Protein AF-A0A7J9W7M8-F1 (afdb_monomer)

Foldseek 3Di:
DAPDVVVLVPADQVRKDWDFDDFFLDATKTWIWHDDPSGTDTPDIDGDHDDFDDDPPTADWDWAAAEPPQKTWTGGDDDPDDRPLSNVQLVDDDDDDDPPDDDDQPDDCSVVLVCLRVVAPQWTFIGCVCCVVVSAPPADPRGFTKHWDWDQDPVGIHIDIDTDDPRSDDPPPPDPDDDDDDDDD

Structure (mmCIF, N/CA/C/O backbone):
data_AF-A0A7J9W7M8-F1
#
_entry.id   AF-A0A7J9W7M8-F1
#
loop_
_atom_site.group_PDB
_atom_site.id
_atom_site.type_symbol
_atom_site.label_atom_id
_atom_site.label_alt_id
_atom_site.label_comp_id
_atom_site.label_asym_id
_atom_site.label_entity_id
_atom_site.label_seq_id
_atom_site.pdbx_PDB_ins_code
_atom_site.Cartn_x
_atom_site.Cartn_y
_atom_site.Cartn_z
_atom_site.occupancy
_atom_site.B_iso_or_equiv
_atom_site.auth_seq_id
_atom_site.auth_comp_id
_atom_site.auth_asym_id
_atom_site.auth_atom_id
_atom_site.pdbx_PDB_model_num
ATOM 1 N N . MET A 1 1 ? -5.632 -8.844 6.313 1.00 52.69 1 MET A N 1
ATOM 2 C CA . MET A 1 1 ? -4.782 -8.324 7.403 1.00 52.69 1 MET A CA 1
ATOM 3 C C . MET A 1 1 ? -5.702 -7.983 8.564 1.00 52.69 1 MET A C 1
ATOM 5 O O . MET A 1 1 ? -6.611 -7.193 8.358 1.00 52.69 1 MET A O 1
ATOM 9 N N . SER A 1 2 ? -5.557 -8.641 9.717 1.00 57.72 2 SER A N 1
ATOM 10 C CA . SER A 1 2 ? -6.302 -8.278 10.933 1.00 57.72 2 SER A CA 1
ATOM 11 C C . SER A 1 2 ? -5.409 -7.377 11.783 1.00 57.72 2 SER A C 1
ATOM 13 O O . SER A 1 2 ? -4.230 -7.709 11.927 1.00 57.72 2 SER A O 1
ATOM 15 N N . PRO A 1 3 ? -5.916 -6.268 12.343 1.00 65.94 3 PRO A N 1
ATOM 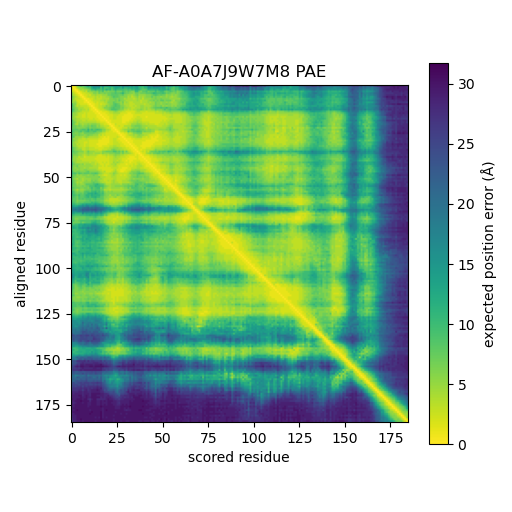16 C CA . PRO A 1 3 ? -5.170 -5.523 13.347 1.00 65.94 3 PRO A CA 1
ATOM 17 C C . PRO A 1 3 ? -4.884 -6.414 14.571 1.00 65.94 3 PRO A C 1
ATOM 19 O O . PRO A 1 3 ? -5.594 -7.407 14.782 1.00 65.94 3 PRO A O 1
ATOM 22 N N . PRO A 1 4 ? -3.856 -6.086 15.375 1.00 73.25 4 PRO A N 1
ATOM 23 C CA . PRO A 1 4 ? -3.569 -6.792 16.618 1.00 73.25 4 PRO A CA 1
ATOM 24 C C . PRO A 1 4 ? -4.827 -6.927 17.496 1.00 73.25 4 PRO A C 1
ATOM 26 O O . PRO A 1 4 ? -5.522 -5.926 17.688 1.00 73.25 4 PRO A O 1
ATOM 29 N N . PRO A 1 5 ? -5.114 -8.113 18.073 1.00 74.56 5 PRO A N 1
ATOM 30 C CA . PRO A 1 5 ? -6.320 -8.335 18.882 1.00 74.56 5 PRO A CA 1
ATOM 31 C C . PRO A 1 5 ? -6.479 -7.316 20.017 1.00 74.56 5 PRO A C 1
ATOM 33 O O . PRO A 1 5 ? -7.562 -6.775 20.217 1.00 74.56 5 PRO A O 1
ATOM 36 N N . ALA A 1 6 ? -5.359 -6.933 20.641 1.00 81.56 6 ALA A N 1
ATOM 37 C CA . ALA A 1 6 ? -5.309 -5.928 21.699 1.00 81.56 6 ALA A CA 1
ATOM 38 C C . ALA A 1 6 ? -5.944 -4.581 21.310 1.00 81.56 6 ALA A C 1
ATOM 40 O O . ALA A 1 6 ? -6.492 -3.901 22.170 1.00 81.56 6 ALA A O 1
ATOM 41 N N . TRP A 1 7 ? -5.898 -4.183 20.033 1.00 82.44 7 TRP A N 1
ATOM 42 C CA . TRP A 1 7 ? -6.524 -2.936 19.583 1.00 82.44 7 TRP A CA 1
ATOM 43 C C . TRP A 1 7 ? -8.047 -3.020 19.588 1.00 82.44 7 TRP A C 1
ATOM 45 O O . TRP A 1 7 ? -8.710 -2.021 19.838 1.00 82.44 7 TRP A O 1
ATOM 55 N N . THR A 1 8 ? -8.595 -4.205 19.319 1.00 81.50 8 THR A N 1
ATOM 56 C CA . THR A 1 8 ? -10.042 -4.439 19.384 1.00 81.50 8 THR A CA 1
ATOM 57 C C . THR A 1 8 ? -10.488 -4.600 20.836 1.00 81.50 8 THR A C 1
ATOM 59 O O . THR A 1 8 ? -11.515 -4.045 21.213 1.00 81.50 8 THR A O 1
ATOM 62 N N . ASP A 1 9 ? -9.693 -5.294 21.657 1.00 83.25 9 ASP A N 1
ATOM 63 C CA . ASP A 1 9 ? -10.014 -5.571 23.065 1.00 83.25 9 ASP A CA 1
ATOM 64 C C . ASP A 1 9 ? -9.944 -4.323 23.960 1.00 83.25 9 ASP A C 1
ATOM 66 O O . ASP A 1 9 ? -10.674 -4.221 24.943 1.00 83.25 9 ASP A O 1
ATOM 70 N N . GLN A 1 10 ? -9.068 -3.367 23.637 1.00 85.94 10 GLN A N 1
ATOM 71 C CA . GLN A 1 10 ? -8.899 -2.126 24.406 1.00 85.94 10 GLN A CA 1
ATOM 72 C C . GLN A 1 10 ? -9.802 -0.982 23.929 1.00 85.94 10 GLN A C 1
ATOM 74 O O . GLN A 1 10 ? -9.849 0.069 24.572 1.00 85.94 10 GLN A O 1
ATOM 79 N N . LEU A 1 11 ? -10.503 -1.147 22.804 1.00 87.38 11 LEU A N 1
ATOM 80 C CA . LEU A 1 11 ? -11.386 -0.112 22.288 1.00 87.38 11 LEU A CA 1
ATOM 81 C C . LEU A 1 11 ? -12.691 -0.109 23.089 1.00 87.38 11 LEU A C 1
ATOM 83 O O . LEU A 1 11 ? -13.460 -1.068 23.050 1.00 87.38 11 LEU A O 1
ATOM 87 N N . ALA A 1 12 ? -12.943 0.984 23.811 1.00 85.88 12 ALA A N 1
ATOM 88 C CA . ALA A 1 12 ? -14.209 1.187 24.505 1.00 85.88 12 ALA A CA 1
ATOM 89 C C . ALA A 1 12 ? -15.392 1.147 23.519 1.00 85.88 12 ALA A C 1
ATOM 91 O O . ALA A 1 12 ? -15.251 1.510 22.350 1.00 85.88 12 ALA A O 1
ATOM 92 N N . GLU A 1 13 ? -16.569 0.742 23.996 1.00 82.50 13 GLU A N 1
ATOM 93 C CA . GLU A 1 13 ? -17.793 0.758 23.190 1.00 82.50 13 GLU A CA 1
ATOM 94 C C . GLU A 1 13 ? -18.092 2.188 22.700 1.00 82.50 13 GLU A C 1
ATOM 96 O O . GLU A 1 13 ? -18.008 3.145 23.470 1.00 82.50 13 GLU A O 1
ATOM 101 N N . GLY A 1 14 ? -18.380 2.345 21.404 1.00 83.50 14 GLY A N 1
ATOM 102 C CA . GLY A 1 14 ? -18.511 3.660 20.756 1.00 83.50 14 GLY A CA 1
ATOM 103 C C . GLY A 1 14 ? -17.187 4.413 20.537 1.00 83.50 14 GLY A C 1
ATOM 104 O O . GLY A 1 14 ? -17.194 5.539 20.040 1.00 83.50 14 GLY A O 1
ATOM 105 N N . GLY A 1 15 ? -16.048 3.815 20.894 1.00 88.69 15 GLY A N 1
ATOM 106 C CA . GLY A 1 15 ? -14.721 4.360 20.641 1.00 88.69 15 GLY A CA 1
ATOM 107 C C . GLY A 1 15 ? -14.323 4.285 19.165 1.00 88.69 15 GLY A C 1
ATOM 108 O O . GLY A 1 15 ? -14.758 3.407 18.418 1.00 88.69 15 GLY A O 1
ATOM 109 N N . ARG A 1 16 ? -13.436 5.197 18.755 1.00 92.25 16 ARG A N 1
ATOM 110 C CA . ARG A 1 16 ? -12.851 5.235 17.411 1.00 92.25 16 ARG A CA 1
ATOM 111 C C . ARG A 1 16 ? -11.342 5.030 17.479 1.00 92.25 16 ARG A C 1
ATOM 113 O O . ARG A 1 16 ? -10.645 5.762 18.179 1.00 92.25 16 ARG A O 1
ATOM 120 N N . LEU A 1 17 ? -10.839 4.073 16.706 1.00 92.06 17 LEU A N 1
ATOM 121 C CA . LEU A 1 17 ? -9.413 3.801 16.545 1.00 92.06 17 LEU A CA 1
ATOM 122 C C . LEU A 1 17 ? -8.925 4.414 15.230 1.00 92.06 17 LEU A C 1
ATOM 124 O O . LEU A 1 17 ? -9.410 4.042 14.167 1.00 92.06 17 LEU A O 1
ATOM 128 N N . VAL A 1 18 ? -7.956 5.328 15.282 1.00 92.31 18 VAL A N 1
ATOM 129 C CA . VAL A 1 18 ? -7.335 5.905 14.079 1.00 92.31 18 VAL A CA 1
ATOM 130 C C . VAL A 1 18 ? -5.880 5.473 14.024 1.00 92.31 18 VAL A C 1
ATOM 132 O O . VAL A 1 18 ? -5.098 5.827 14.903 1.00 92.31 18 VAL A O 1
ATOM 135 N N . VAL A 1 19 ? -5.521 4.699 13.002 1.00 89.69 19 VAL A N 1
ATOM 136 C CA . VAL A 1 19 ? -4.185 4.095 12.887 1.00 89.69 19 VAL A CA 1
ATOM 137 C C . VAL A 1 19 ? -3.618 4.239 11.476 1.00 89.69 19 VAL A C 1
ATOM 139 O O . VAL A 1 19 ? -4.375 4.147 10.507 1.00 89.69 19 VAL A O 1
ATOM 142 N N . PRO A 1 20 ? -2.299 4.456 11.329 1.00 88.00 20 PRO A N 1
ATOM 143 C CA . PRO A 1 20 ? -1.639 4.389 10.034 1.00 88.00 20 PRO A CA 1
ATOM 144 C C . PRO A 1 20 ? -1.492 2.923 9.606 1.00 88.00 20 PRO A C 1
ATOM 146 O O . PRO A 1 20 ? -0.785 2.145 10.247 1.00 88.00 20 PRO A O 1
ATOM 149 N N . LEU A 1 21 ? -2.152 2.542 8.514 1.00 85.94 21 LEU A N 1
ATOM 150 C CA . LEU A 1 21 ? -2.045 1.214 7.914 1.00 85.94 21 LEU A CA 1
ATOM 151 C C . LEU A 1 21 ? -1.302 1.283 6.582 1.00 85.94 21 LEU A C 1
ATOM 153 O O . LEU A 1 21 ? -1.667 2.060 5.700 1.00 85.94 21 LEU A O 1
ATOM 157 N N . HIS A 1 22 ? -0.289 0.432 6.432 1.00 81.56 22 HIS A N 1
ATOM 158 C CA . HIS A 1 22 ? 0.316 0.137 5.136 1.00 81.56 22 HIS A CA 1
ATOM 159 C C . HIS A 1 22 ? -0.546 -0.900 4.415 1.00 81.56 22 HIS A C 1
ATOM 161 O O . HIS A 1 22 ? -1.105 -1.796 5.048 1.00 81.56 22 HIS A O 1
ATOM 167 N N . MET A 1 23 ? -0.685 -0.751 3.099 1.00 80.88 23 MET A N 1
ATOM 168 C CA . MET A 1 23 ? -1.470 -1.666 2.274 1.00 80.88 23 MET A CA 1
ATOM 169 C C . MET A 1 23 ? -0.664 -2.031 1.035 1.00 80.88 23 MET A C 1
ATOM 171 O O . MET A 1 23 ? -0.534 -1.230 0.116 1.00 80.88 23 MET A O 1
ATOM 175 N N . ARG A 1 24 ? -0.136 -3.250 1.000 1.00 79.00 24 ARG A N 1
ATOM 176 C CA . ARG A 1 24 ? 0.592 -3.845 -0.130 1.00 79.00 24 ARG A CA 1
ATOM 177 C C . ARG A 1 24 ? 1.806 -3.037 -0.574 1.00 79.00 24 ARG A C 1
ATOM 179 O O . ARG A 1 24 ? 2.023 -2.840 -1.765 1.00 79.00 24 ARG A O 1
ATOM 186 N N . GLY A 1 25 ? 2.574 -2.554 0.401 1.00 77.31 25 GLY A N 1
ATOM 187 C CA . GLY A 1 25 ? 3.748 -1.697 0.195 1.00 77.31 25 GLY A CA 1
ATOM 188 C C . GLY A 1 25 ? 3.427 -0.252 -0.203 1.00 77.31 25 GLY A C 1
ATOM 189 O O . GLY A 1 25 ? 4.331 0.576 -0.263 1.00 77.31 25 GLY A O 1
ATOM 190 N N . LEU A 1 26 ? 2.155 0.087 -0.452 1.00 79.81 26 LEU A N 1
ATOM 191 C CA . LEU A 1 26 ? 1.748 1.467 -0.709 1.00 79.81 26 LEU A CA 1
ATOM 192 C C . LEU A 1 26 ? 1.989 2.342 0.523 1.00 79.81 26 LEU A C 1
ATOM 194 O O . LEU A 1 26 ? 1.958 1.870 1.664 1.00 79.81 26 LEU A O 1
ATOM 198 N N . MET A 1 27 ? 2.121 3.647 0.274 1.00 76.75 27 MET A N 1
ATOM 199 C CA . MET A 1 27 ? 2.176 4.662 1.323 1.00 76.75 27 MET A CA 1
ATOM 200 C C . MET A 1 27 ? 1.024 4.485 2.325 1.00 76.75 27 MET A C 1
ATOM 202 O O . MET A 1 27 ? -0.109 4.147 1.954 1.00 76.75 27 MET A O 1
ATOM 206 N N . ALA A 1 28 ? 1.346 4.695 3.604 1.00 82.88 28 ALA A N 1
ATOM 207 C CA . ALA A 1 28 ? 0.407 4.512 4.695 1.00 82.88 28 ALA A CA 1
ATOM 208 C C . ALA A 1 28 ? -0.855 5.366 4.515 1.00 82.88 28 ALA A C 1
ATOM 210 O O . ALA A 1 28 ? -0.845 6.461 3.947 1.00 82.88 28 ALA A O 1
ATOM 211 N N . ARG A 1 29 ? -1.967 4.847 5.028 1.00 87.19 29 ARG A N 1
ATOM 212 C CA . ARG A 1 29 ? -3.241 5.560 5.110 1.00 87.19 29 ARG A CA 1
ATOM 213 C C . ARG A 1 29 ? -3.691 5.591 6.557 1.00 87.19 29 ARG A C 1
ATOM 215 O O . ARG A 1 29 ? -3.644 4.567 7.237 1.00 87.19 29 ARG A O 1
ATOM 222 N N . SER A 1 30 ? -4.121 6.749 7.043 1.00 91.19 30 SER A N 1
ATOM 223 C CA . SER A 1 30 ? -4.774 6.844 8.341 1.00 91.19 30 SER A CA 1
ATOM 224 C C . SER A 1 30 ? -6.173 6.290 8.157 1.00 91.19 30 SER A C 1
ATOM 226 O O . SER A 1 30 ? -6.943 6.827 7.371 1.00 91.19 30 SER A O 1
ATOM 228 N N . VAL A 1 31 ? -6.491 5.190 8.832 1.00 91.56 31 VAL A N 1
ATOM 229 C CA . VAL A 1 31 ? -7.805 4.552 8.737 1.00 91.56 31 VAL A CA 1
ATOM 230 C C . VAL A 1 31 ? -8.517 4.710 10.067 1.00 91.56 31 VAL A C 1
ATOM 232 O O . VAL A 1 31 ? -7.965 4.369 11.114 1.00 91.56 31 VAL A O 1
ATOM 235 N N . ALA A 1 32 ? -9.737 5.239 10.014 1.00 94.19 32 ALA A N 1
ATOM 236 C CA . ALA A 1 32 ? -10.624 5.314 11.163 1.00 94.19 32 ALA A CA 1
ATOM 237 C C . ALA A 1 32 ? -11.474 4.043 11.235 1.00 94.19 32 ALA A C 1
ATOM 239 O O . ALA A 1 32 ? -12.221 3.746 10.300 1.00 94.19 32 ALA A O 1
ATOM 240 N N . PHE A 1 33 ? -11.372 3.323 12.346 1.00 92.50 33 PHE A N 1
ATOM 241 C CA . PHE A 1 33 ? -12.163 2.143 12.655 1.00 92.50 33 PHE A CA 1
ATOM 242 C C . PHE A 1 33 ? -13.110 2.398 13.820 1.00 92.50 33 PHE A C 1
ATOM 244 O O . PHE A 1 33 ? -12.744 3.038 14.807 1.00 92.50 33 PHE A O 1
ATOM 251 N N . GLU A 1 34 ? -14.299 1.823 13.715 1.00 92.69 34 GLU A N 1
ATOM 252 C CA . GLU A 1 34 ? -15.265 1.694 14.804 1.00 92.69 34 GLU A CA 1
ATOM 253 C C . GLU A 1 34 ? -15.563 0.214 15.031 1.00 92.69 34 GLU A C 1
ATOM 255 O O . GLU A 1 34 ? -15.459 -0.601 14.109 1.00 92.69 34 GLU A O 1
ATOM 260 N N . ARG A 1 35 ? -15.897 -0.143 16.271 1.00 89.12 35 ARG A N 1
ATOM 261 C CA . ARG A 1 35 ? -16.263 -1.512 16.630 1.00 89.12 35 ARG A CA 1
ATOM 262 C C . ARG A 1 35 ? -17.745 -1.735 16.357 1.00 89.12 35 ARG A C 1
ATOM 264 O O . ARG A 1 35 ? -18.582 -1.068 16.951 1.00 89.12 35 ARG A O 1
ATOM 271 N N . GLU A 1 36 ? -18.064 -2.717 15.523 1.00 87.94 36 GLU A N 1
ATOM 272 C CA . GLU A 1 36 ? -19.437 -3.158 15.261 1.00 87.94 36 GLU A CA 1
ATOM 273 C C . GLU A 1 36 ? -19.483 -4.680 15.260 1.00 87.94 36 GLU A C 1
ATOM 275 O O . GLU A 1 36 ? -18.643 -5.323 14.642 1.00 87.94 36 GLU A O 1
ATOM 280 N N . GLY A 1 37 ? -20.429 -5.289 15.981 1.00 82.94 37 GLY A N 1
ATOM 281 C CA . GLY A 1 37 ? -20.619 -6.746 15.949 1.00 82.94 37 GLY A CA 1
ATOM 282 C C . GLY A 1 37 ? -19.341 -7.564 16.204 1.00 82.94 37 GLY A C 1
ATOM 283 O O . GLY A 1 37 ? -19.134 -8.590 15.559 1.00 82.94 37 GLY A O 1
ATOM 284 N N . GLY A 1 38 ? -18.448 -7.087 17.081 1.00 81.25 38 GLY A N 1
ATOM 285 C CA . GLY A 1 38 ? -17.194 -7.770 17.424 1.00 81.25 38 GLY A CA 1
ATOM 286 C C . GLY A 1 38 ? -16.060 -7.650 16.398 1.00 81.25 38 GLY A C 1
ATOM 287 O O . GLY A 1 38 ? -15.037 -8.307 16.570 1.00 81.25 38 GLY A O 1
ATOM 288 N N . HIS A 1 39 ? -16.201 -6.820 15.364 1.00 85.00 39 HIS A N 1
ATOM 289 C CA . HIS A 1 39 ? -15.151 -6.549 14.381 1.00 85.00 39 HIS A CA 1
ATOM 290 C C . HIS A 1 39 ? -14.959 -5.042 14.171 1.00 85.00 39 HIS A C 1
ATOM 292 O O . HIS A 1 39 ? -15.773 -4.226 14.601 1.00 85.00 39 HIS A O 1
ATOM 298 N N . LEU A 1 40 ? -13.845 -4.668 13.540 1.00 88.69 40 LEU A N 1
ATOM 299 C CA . LEU A 1 40 ? -13.525 -3.279 13.224 1.00 88.69 40 LEU A CA 1
ATOM 300 C C . LEU A 1 40 ? -13.980 -2.946 11.803 1.00 88.69 40 LEU A C 1
ATOM 302 O O . LEU A 1 40 ? -13.550 -3.588 10.843 1.00 88.69 40 LEU A O 1
ATOM 306 N N . VAL A 1 41 ? -14.819 -1.921 11.669 1.00 90.06 41 VAL A N 1
ATOM 307 C CA . VAL A 1 41 ? -15.328 -1.440 10.382 1.00 90.06 41 VAL A CA 1
ATOM 308 C C . VAL A 1 41 ? -14.706 -0.087 10.068 1.00 90.06 41 VAL A C 1
ATOM 310 O O . VAL A 1 41 ? -14.701 0.818 10.902 1.00 90.06 41 VAL A O 1
ATOM 313 N N . SER A 1 42 ? -14.163 0.057 8.858 1.00 91.12 42 SER A N 1
ATOM 314 C CA . SER A 1 42 ? -13.614 1.334 8.406 1.00 91.12 42 SER A CA 1
ATOM 315 C C . SER A 1 42 ? -14.733 2.358 8.177 1.00 91.12 42 SER A C 1
ATOM 317 O O . SER A 1 42 ? -15.798 2.039 7.642 1.00 91.12 42 SER A O 1
ATOM 319 N N . ARG A 1 43 ? -14.487 3.602 8.588 1.00 93.56 43 ARG A N 1
ATOM 320 C CA . ARG A 1 43 ? -15.393 4.754 8.421 1.00 93.56 43 ARG A CA 1
ATOM 321 C C . ARG A 1 43 ? -14.808 5.863 7.557 1.00 93.56 43 ARG A C 1
ATOM 323 O O . ARG A 1 43 ? -15.489 6.836 7.260 1.00 93.56 43 ARG A O 1
ATOM 330 N N . GLY A 1 44 ? -13.548 5.724 7.172 1.00 89.94 44 GLY A N 1
ATOM 331 C CA . GLY A 1 44 ? -12.842 6.691 6.352 1.00 89.94 44 GLY A CA 1
ATOM 332 C C . GLY A 1 44 ? -11.347 6.429 6.365 1.00 89.94 44 GLY A C 1
ATOM 333 O O . GLY A 1 44 ? -10.823 5.764 7.269 1.00 89.94 44 GLY A O 1
ATOM 334 N N . TYR A 1 45 ? -10.674 6.967 5.356 1.00 90.00 45 TYR A N 1
ATOM 335 C CA . TYR A 1 45 ? -9.227 6.957 5.282 1.00 90.00 45 TYR A CA 1
ATOM 336 C C . TYR A 1 45 ? -8.687 8.219 4.615 1.00 90.00 45 TYR A C 1
ATOM 338 O O . TYR A 1 45 ? -9.374 8.847 3.814 1.00 90.00 45 TYR A O 1
ATOM 346 N N . HIS A 1 46 ? -7.438 8.555 4.925 1.00 87.38 46 HIS A N 1
ATOM 347 C CA . HIS A 1 46 ? -6.673 9.575 4.212 1.00 87.38 46 HIS A CA 1
ATOM 348 C C . HIS A 1 46 ? -5.243 9.090 3.988 1.00 87.38 46 HIS A C 1
ATOM 350 O O . HIS A 1 46 ? -4.682 8.399 4.839 1.00 87.38 46 HIS A O 1
ATOM 356 N N . LEU A 1 47 ? -4.634 9.463 2.863 1.00 84.88 47 LEU A N 1
ATOM 357 C CA . LEU A 1 47 ? -3.205 9.246 2.649 1.00 84.88 47 LE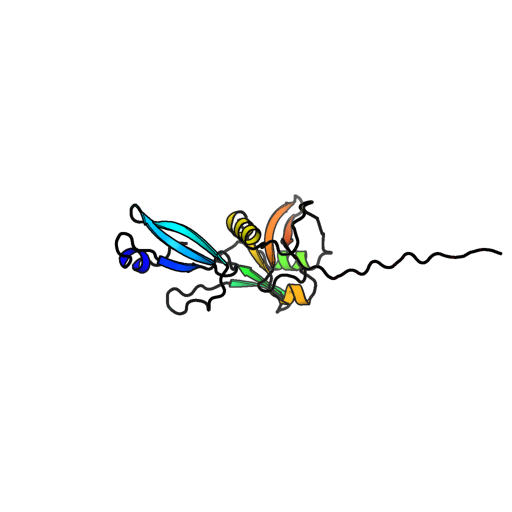U A CA 1
ATOM 358 C C . LEU A 1 47 ? -2.395 9.967 3.733 1.00 84.88 47 LEU A C 1
ATOM 360 O O . LEU A 1 47 ? -2.675 11.122 4.063 1.00 84.88 47 LEU A O 1
ATOM 364 N N . CYS A 1 48 ? -1.389 9.298 4.293 1.00 82.44 48 CYS A N 1
ATOM 365 C CA . CYS A 1 48 ? -0.560 9.886 5.334 1.00 82.44 48 CYS A CA 1
ATOM 366 C C . CYS A 1 48 ? 0.885 9.372 5.311 1.00 82.44 48 CYS A C 1
ATOM 368 O O . CYS A 1 48 ? 1.180 8.246 4.923 1.00 82.44 48 CYS A O 1
ATOM 370 N N . GLY A 1 49 ? 1.816 10.228 5.731 1.00 81.56 49 GLY A N 1
ATOM 371 C CA . GLY A 1 49 ? 3.214 9.857 5.925 1.00 81.56 49 GLY A CA 1
ATOM 372 C C . GLY A 1 49 ? 3.481 9.645 7.406 1.00 81.56 49 GLY A C 1
ATOM 373 O O . GLY A 1 49 ? 3.535 10.616 8.155 1.00 81.56 49 GLY A O 1
ATOM 374 N N . PHE A 1 50 ? 3.644 8.394 7.826 1.00 81.69 50 PHE A N 1
ATOM 375 C CA . PHE A 1 50 ? 4.044 8.045 9.188 1.00 81.69 50 PHE A CA 1
ATOM 376 C C . PHE A 1 50 ? 5.313 7.205 9.161 1.00 81.69 50 PHE A C 1
ATOM 378 O O . PHE A 1 50 ? 5.565 6.457 8.219 1.00 81.69 50 PHE A O 1
ATOM 385 N N . VAL A 1 51 ? 6.101 7.312 10.228 1.00 81.56 51 VAL A N 1
ATOM 386 C CA . VAL A 1 51 ? 7.225 6.403 10.453 1.00 81.56 51 VAL A CA 1
ATOM 387 C C . VAL A 1 51 ? 6.670 4.986 10.663 1.00 81.56 51 VAL A C 1
ATOM 389 O O . VAL A 1 51 ? 5.703 4.836 11.418 1.00 81.56 51 VAL A O 1
ATOM 392 N N . PRO A 1 52 ? 7.245 3.945 10.029 1.00 78.00 52 PRO A N 1
ATOM 393 C CA . PRO A 1 52 ? 6.795 2.571 10.219 1.00 78.00 52 PRO A CA 1
ATOM 394 C C . PRO A 1 52 ? 6.797 2.159 11.692 1.00 78.00 52 PRO A C 1
ATOM 396 O O . PRO A 1 52 ? 7.746 2.438 12.431 1.00 78.00 52 PRO A O 1
ATOM 399 N N . MET A 1 53 ? 5.738 1.463 12.108 1.00 80.00 53 MET A N 1
ATOM 400 C CA . MET A 1 53 ? 5.620 0.922 13.460 1.00 80.00 53 MET A CA 1
ATOM 401 C C . MET A 1 53 ? 6.768 -0.050 13.749 1.00 80.00 53 MET A C 1
ATOM 403 O O . MET A 1 53 ? 7.105 -0.887 12.915 1.00 80.00 53 MET A O 1
ATOM 407 N N . GLN A 1 54 ? 7.350 0.063 14.940 1.00 84.06 54 GLN A N 1
ATOM 408 C CA . GLN A 1 54 ? 8.458 -0.770 15.406 1.00 84.06 54 GLN A CA 1
ATOM 409 C C . GLN A 1 54 ? 7.967 -1.812 16.422 1.00 84.06 54 GLN A C 1
ATOM 411 O O . GLN A 1 54 ? 6.918 -1.645 17.044 1.00 84.06 54 GLN A O 1
ATOM 416 N N . GLY A 1 55 ? 8.748 -2.873 16.626 1.00 83.50 55 GLY A N 1
ATOM 417 C CA . GLY A 1 55 ? 8.459 -3.915 17.616 1.00 83.50 55 GLY A CA 1
ATOM 418 C C . GLY A 1 55 ? 7.678 -5.106 17.054 1.00 83.50 55 GLY A C 1
ATOM 419 O O . GLY A 1 55 ? 7.717 -5.381 15.861 1.00 83.50 55 GLY A O 1
ATOM 420 N N . ALA A 1 56 ? 6.982 -5.844 17.922 1.00 78.75 56 ALA A N 1
ATOM 421 C CA . ALA A 1 56 ? 6.401 -7.152 17.588 1.00 78.75 56 ALA A CA 1
ATOM 422 C C . ALA A 1 56 ? 5.331 -7.122 16.480 1.00 78.75 56 ALA A C 1
ATOM 424 O O . ALA A 1 56 ? 5.098 -8.132 15.826 1.00 78.75 56 ALA A O 1
ATOM 425 N N . ALA A 1 57 ? 4.688 -5.973 16.269 1.00 75.00 57 ALA A N 1
ATOM 426 C CA . ALA A 1 57 ? 3.706 -5.774 15.207 1.00 75.00 57 ALA A CA 1
ATOM 427 C C . ALA A 1 57 ? 4.287 -5.028 13.987 1.00 75.00 57 ALA A C 1
ATOM 429 O O . ALA A 1 57 ? 3.527 -4.616 13.111 1.00 75.00 57 ALA A O 1
ATOM 430 N N . ALA A 1 58 ? 5.609 -4.812 13.936 1.00 80.19 58 ALA A N 1
ATOM 431 C CA . ALA A 1 58 ? 6.259 -4.128 12.825 1.00 80.19 58 ALA A CA 1
ATOM 432 C C . ALA A 1 58 ? 5.958 -4.825 11.496 1.00 80.19 58 ALA A C 1
ATOM 434 O O . ALA A 1 58 ? 5.992 -6.051 11.384 1.00 80.19 58 ALA A O 1
ATOM 435 N N . HIS A 1 59 ? 5.674 -4.015 10.481 1.00 78.00 59 HIS A N 1
ATOM 436 C CA . HIS A 1 59 ? 5.442 -4.505 9.135 1.00 78.00 59 HIS A CA 1
ATOM 437 C C . HIS A 1 59 ? 6.775 -4.631 8.394 1.00 78.00 59 HIS A C 1
ATOM 439 O O . HIS A 1 59 ? 7.534 -3.664 8.336 1.00 78.00 59 HIS A O 1
ATOM 445 N N . GLN A 1 60 ? 7.056 -5.809 7.833 1.00 72.38 60 GLN A N 1
ATOM 446 C CA . GLN A 1 60 ? 8.218 -6.028 6.976 1.00 72.38 60 GLN A CA 1
ATOM 447 C C . GLN A 1 60 ? 7.779 -6.169 5.523 1.00 72.38 60 GLN A C 1
ATOM 449 O O . GLN A 1 60 ? 6.935 -7.002 5.192 1.00 72.38 60 GLN A O 1
ATOM 454 N N . GLU A 1 61 ? 8.397 -5.371 4.663 1.00 74.38 61 GLU A N 1
ATOM 455 C CA . GLU A 1 61 ? 8.307 -5.526 3.218 1.00 74.38 61 GLU A CA 1
ATOM 456 C C . GLU A 1 61 ? 9.491 -6.351 2.718 1.00 74.38 61 GLU A C 1
ATOM 458 O O . GLU A 1 61 ? 10.621 -6.175 3.181 1.00 74.38 61 GLU A O 1
ATOM 463 N N . ASN A 1 62 ? 9.240 -7.228 1.748 1.00 81.81 62 ASN A N 1
ATOM 464 C CA . ASN A 1 62 ? 10.284 -8.033 1.127 1.00 81.81 62 ASN A CA 1
ATOM 465 C C . ASN A 1 62 ? 10.703 -7.395 -0.193 1.00 81.81 62 ASN A C 1
ATOM 467 O O . ASN A 1 62 ? 9.851 -7.089 -1.027 1.00 81.81 62 ASN A O 1
ATOM 471 N N . VAL A 1 63 ? 12.007 -7.237 -0.411 1.00 84.50 63 VAL A N 1
ATOM 472 C CA . VAL A 1 63 ? 12.550 -6.799 -1.702 1.00 84.50 63 VAL A CA 1
ATOM 473 C C . VAL A 1 63 ? 13.070 -8.013 -2.453 1.00 84.50 63 VAL A C 1
ATOM 475 O O . VAL A 1 63 ? 13.935 -8.733 -1.960 1.00 84.50 63 VAL A O 1
ATOM 478 N N . ILE A 1 64 ? 12.546 -8.233 -3.652 1.00 84.50 64 ILE A N 1
ATOM 479 C CA . ILE A 1 64 ? 12.998 -9.282 -4.562 1.00 84.50 64 ILE A CA 1
ATOM 480 C C . ILE A 1 64 ? 13.932 -8.633 -5.589 1.00 84.50 64 ILE A C 1
ATOM 482 O O . ILE A 1 64 ? 13.453 -7.796 -6.354 1.00 84.50 64 ILE A O 1
ATOM 486 N N . PRO A 1 65 ? 15.231 -8.971 -5.629 1.00 85.19 65 PRO A N 1
ATOM 487 C CA . PRO A 1 65 ? 16.158 -8.410 -6.610 1.00 85.19 65 PRO A CA 1
ATOM 488 C C . PRO A 1 65 ? 15.801 -8.895 -8.019 1.00 85.19 65 PRO A C 1
ATOM 490 O O . PRO A 1 65 ? 15.472 -10.067 -8.203 1.00 85.19 65 PRO A O 1
ATOM 493 N N . LEU A 1 66 ? 15.836 -7.993 -9.003 1.00 81.44 66 LEU A N 1
ATOM 494 C CA . LEU A 1 66 ? 15.391 -8.257 -10.376 1.00 81.44 66 LEU A CA 1
ATOM 495 C C . LEU A 1 66 ? 16.453 -7.978 -11.438 1.00 81.44 66 LEU A C 1
ATOM 497 O O . LEU A 1 66 ? 16.543 -8.732 -12.402 1.00 81.44 66 LEU A O 1
ATOM 501 N N . TYR A 1 67 ? 17.198 -6.873 -11.327 1.00 72.31 67 TYR A N 1
ATOM 502 C CA . TYR A 1 67 ? 18.139 -6.466 -12.374 1.00 72.31 67 TYR A CA 1
ATOM 503 C C . TYR A 1 67 ? 19.301 -5.632 -11.826 1.00 72.31 67 TYR A C 1
ATOM 505 O O . TYR A 1 67 ? 19.144 -4.469 -11.449 1.00 72.31 67 TYR A O 1
ATOM 513 N N . GLY A 1 68 ? 20.497 -6.219 -11.802 1.00 69.81 68 GLY A N 1
ATOM 514 C CA . GLY A 1 68 ? 21.586 -5.680 -10.986 1.00 69.81 68 GLY A CA 1
ATOM 515 C C . GLY A 1 68 ? 21.220 -5.678 -9.495 1.00 69.81 68 GLY A C 1
ATOM 516 O O . GLY A 1 68 ? 20.089 -5.980 -9.114 1.00 69.81 68 GLY A O 1
ATOM 517 N N . ASP A 1 69 ? 22.173 -5.329 -8.639 1.00 66.81 69 ASP A N 1
ATOM 518 C CA . ASP A 1 69 ? 21.963 -5.391 -7.185 1.00 66.81 69 ASP A CA 1
ATOM 519 C C . ASP A 1 69 ? 21.006 -4.299 -6.659 1.00 66.81 69 ASP A C 1
ATOM 521 O O . ASP A 1 69 ? 20.556 -4.360 -5.516 1.00 66.81 69 ASP A O 1
ATOM 525 N N . ASP A 1 70 ? 20.635 -3.329 -7.504 1.00 74.31 70 ASP A N 1
ATOM 526 C CA . ASP A 1 70 ? 19.897 -2.132 -7.086 1.00 74.31 70 ASP A CA 1
ATOM 527 C C . ASP A 1 70 ? 18.403 -2.165 -7.480 1.00 74.31 70 ASP A C 1
ATOM 529 O O . ASP A 1 70 ? 17.556 -1.563 -6.807 1.00 74.31 70 ASP A O 1
ATOM 533 N N . VAL A 1 71 ? 18.045 -2.844 -8.583 1.00 81.31 71 VAL A N 1
ATOM 534 C CA . VAL A 1 71 ? 16.655 -2.896 -9.071 1.00 81.31 71 VAL A CA 1
ATOM 535 C C . VAL A 1 71 ? 15.940 -4.086 -8.455 1.00 81.31 71 VAL A C 1
ATOM 537 O O . VAL A 1 71 ? 16.281 -5.237 -8.722 1.00 81.31 71 VAL A O 1
ATOM 540 N N . GLY A 1 72 ? 14.896 -3.806 -7.680 1.00 84.06 72 GLY A N 1
ATOM 541 C CA . GLY A 1 72 ? 14.094 -4.817 -7.009 1.00 84.06 72 GLY A CA 1
ATOM 542 C C . GLY A 1 72 ? 12.596 -4.550 -7.095 1.00 84.06 72 GLY A C 1
ATOM 543 O O . GLY A 1 72 ? 12.150 -3.463 -7.468 1.00 84.06 72 GLY A O 1
ATOM 544 N N . LEU A 1 73 ? 11.814 -5.556 -6.716 1.00 84.75 73 LEU A N 1
ATOM 545 C CA . LEU A 1 73 ? 10.373 -5.478 -6.511 1.00 84.75 73 LEU A CA 1
ATOM 546 C C . LEU A 1 73 ? 10.069 -5.639 -5.025 1.00 84.75 73 LEU A C 1
ATOM 548 O O . LEU A 1 73 ? 10.295 -6.703 -4.450 1.00 84.75 73 LEU A O 1
ATOM 552 N N . ARG A 1 74 ? 9.537 -4.585 -4.415 1.00 84.38 74 ARG A N 1
ATOM 553 C CA . ARG A 1 74 ? 8.960 -4.601 -3.072 1.00 84.38 74 ARG A CA 1
ATOM 554 C C . ARG A 1 74 ? 7.612 -5.302 -3.133 1.00 84.38 74 ARG A C 1
ATOM 556 O O . ARG A 1 74 ? 6.735 -4.897 -3.895 1.00 84.38 74 ARG A O 1
ATOM 563 N N . VAL A 1 75 ? 7.446 -6.349 -2.342 1.00 84.62 75 VAL A N 1
ATOM 564 C CA . VAL A 1 75 ? 6.193 -7.094 -2.220 1.00 84.62 75 VAL A CA 1
ATOM 565 C C . VAL A 1 75 ? 5.815 -7.250 -0.756 1.00 84.62 75 VAL A C 1
ATOM 567 O O . VAL A 1 75 ? 6.670 -7.403 0.120 1.00 84.62 75 VAL A O 1
ATOM 570 N N . GLU A 1 76 ? 4.510 -7.252 -0.499 1.00 80.44 76 GLU A N 1
ATOM 571 C CA . GLU A 1 76 ? 3.969 -7.621 0.802 1.00 80.44 76 GLU A CA 1
ATOM 572 C C . GLU A 1 76 ? 3.567 -9.101 0.800 1.00 80.44 76 GLU A C 1
ATOM 574 O O . GLU A 1 76 ? 2.751 -9.543 -0.014 1.00 80.44 76 GLU A O 1
ATOM 579 N N . GLY A 1 77 ? 4.131 -9.863 1.739 1.00 74.62 77 GLY A N 1
ATOM 580 C CA . GLY A 1 77 ? 3.883 -11.297 1.877 1.00 74.62 77 GLY A CA 1
ATOM 581 C C . GLY A 1 77 ? 4.594 -12.156 0.826 1.00 74.62 77 GLY A C 1
ATOM 582 O O . GLY A 1 77 ? 5.518 -11.719 0.140 1.00 74.62 77 GLY A O 1
ATOM 583 N N . ALA A 1 78 ? 4.176 -13.420 0.733 1.00 68.56 78 ALA A N 1
ATOM 584 C CA . ALA A 1 78 ? 4.698 -14.368 -0.243 1.00 68.56 78 ALA A CA 1
ATOM 585 C C . ALA A 1 78 ? 3.875 -14.284 -1.535 1.00 68.56 78 ALA A C 1
ATOM 587 O O . ALA A 1 78 ? 2.775 -14.829 -1.621 1.00 68.56 78 ALA A O 1
ATOM 588 N N . ILE A 1 79 ? 4.413 -13.596 -2.541 1.00 72.06 79 ILE A N 1
ATOM 589 C CA . ILE A 1 79 ? 3.864 -13.593 -3.901 1.00 72.06 79 ILE A CA 1
ATOM 590 C C . ILE A 1 79 ? 4.713 -14.552 -4.745 1.00 72.06 79 ILE A C 1
ATOM 592 O O . ILE A 1 79 ? 5.941 -14.505 -4.644 1.00 72.06 79 ILE A O 1
ATOM 596 N N . PRO A 1 80 ? 4.112 -15.425 -5.578 1.00 71.50 80 PRO A N 1
ATOM 597 C CA . PRO A 1 80 ? 4.868 -16.266 -6.498 1.00 71.50 80 PRO A CA 1
ATOM 598 C C . PRO A 1 80 ? 5.520 -15.387 -7.574 1.00 71.50 80 PRO A C 1
ATOM 600 O O . PRO A 1 80 ? 4.911 -15.054 -8.594 1.00 71.50 80 PRO A O 1
ATOM 603 N N . VAL A 1 81 ? 6.766 -14.988 -7.321 1.00 73.31 81 VAL A N 1
ATOM 604 C CA . VAL A 1 81 ? 7.598 -14.216 -8.244 1.00 73.31 81 VAL A CA 1
ATOM 605 C C . VAL A 1 81 ? 8.723 -15.106 -8.765 1.00 73.31 81 VAL A C 1
ATOM 607 O O . VAL A 1 81 ? 9.314 -15.870 -8.008 1.00 73.31 81 VAL A O 1
ATOM 610 N N . HIS A 1 82 ? 9.014 -15.019 -10.064 1.00 79.25 82 HIS A N 1
ATOM 611 C CA . HIS A 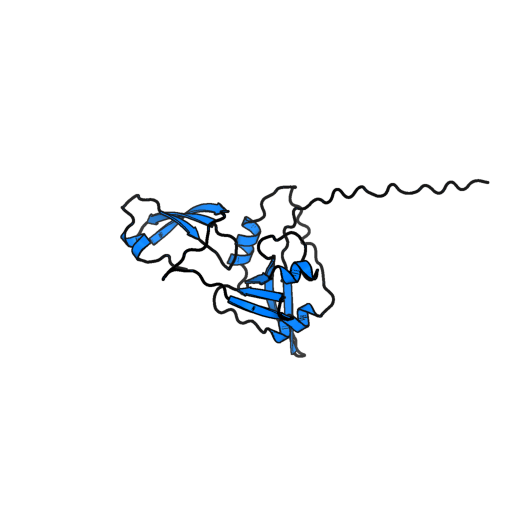1 82 ? 10.186 -15.636 -10.687 1.00 79.25 82 HIS A CA 1
ATOM 612 C C . HIS A 1 82 ? 11.204 -14.536 -11.026 1.00 79.25 82 HIS A C 1
ATOM 614 O O . HIS A 1 82 ? 11.039 -13.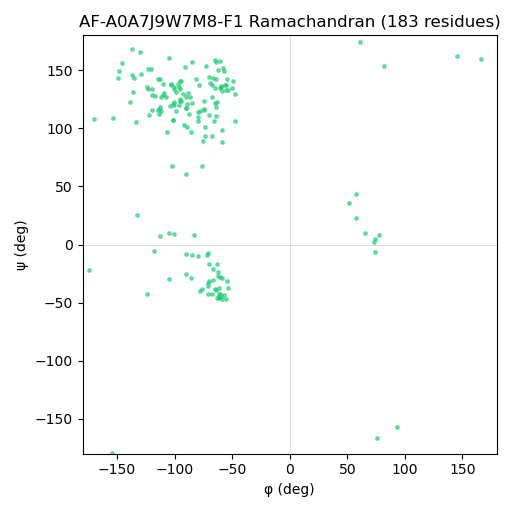903 -12.072 1.00 79.25 82 HIS A O 1
ATOM 620 N N . PRO A 1 83 ? 12.212 -14.288 -10.165 1.00 79.38 83 PRO A N 1
ATOM 621 C CA . PRO A 1 83 ? 13.153 -13.178 -10.323 1.00 79.38 83 PRO A CA 1
ATOM 622 C C . PRO A 1 83 ? 13.851 -13.186 -11.681 1.00 79.38 83 PRO A C 1
ATOM 624 O O . PRO A 1 83 ? 13.814 -12.178 -12.375 1.00 79.38 83 PRO A O 1
ATOM 627 N N . ASP A 1 84 ? 14.352 -14.345 -12.118 1.00 80.62 84 ASP A N 1
ATOM 628 C CA . ASP A 1 84 ? 15.076 -14.478 -13.391 1.00 80.62 84 ASP A CA 1
ATOM 629 C C . ASP A 1 84 ? 14.217 -14.056 -14.588 1.00 80.62 84 ASP A C 1
ATOM 631 O O . ASP A 1 84 ? 14.620 -13.239 -15.407 1.00 80.62 84 ASP A O 1
ATOM 635 N N . ARG A 1 85 ? 12.965 -14.530 -14.649 1.00 79.62 85 ARG A N 1
ATOM 636 C CA . ARG A 1 85 ? 12.041 -14.176 -15.742 1.00 79.62 85 ARG A CA 1
ATOM 637 C C . ARG A 1 85 ? 11.648 -12.707 -15.730 1.00 79.62 85 ARG A C 1
ATOM 639 O O . ARG A 1 85 ? 11.285 -12.151 -16.764 1.00 79.62 85 ARG A O 1
ATOM 646 N N . LEU A 1 86 ? 11.618 -12.117 -14.544 1.00 78.75 86 LEU A N 1
ATOM 647 C CA . LEU A 1 86 ? 11.290 -10.719 -14.363 1.00 78.75 86 LEU A CA 1
ATOM 648 C C . LEU A 1 86 ? 12.488 -9.839 -14.760 1.00 78.75 86 LEU A C 1
ATOM 650 O O . LEU A 1 86 ? 12.292 -8.845 -15.453 1.00 78.75 86 LEU A O 1
ATOM 654 N N . GLY A 1 87 ? 13.712 -10.264 -14.444 1.00 79.56 87 GLY A N 1
ATOM 655 C CA . GLY A 1 87 ? 14.953 -9.680 -14.959 1.00 79.56 87 GLY A CA 1
ATOM 656 C C . GLY A 1 87 ? 15.079 -9.779 -16.484 1.00 79.56 87 GLY A C 1
ATOM 657 O O . GLY A 1 87 ? 15.397 -8.785 -17.141 1.00 79.56 87 GLY A O 1
ATOM 658 N N . ASP A 1 88 ? 14.729 -10.927 -17.072 1.00 81.06 88 ASP A N 1
ATOM 659 C CA . ASP A 1 88 ? 14.672 -11.104 -18.531 1.00 81.06 88 ASP A CA 1
ATOM 660 C 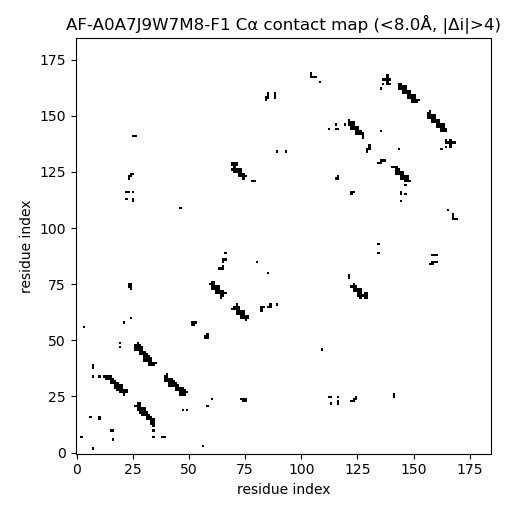C . ASP A 1 88 ? 13.678 -10.130 -19.175 1.00 81.06 88 ASP A C 1
ATOM 662 O O . ASP A 1 88 ? 13.988 -9.499 -20.186 1.00 81.06 88 ASP A O 1
ATOM 666 N N . ALA A 1 89 ? 12.489 -9.975 -18.580 1.00 80.75 89 ALA A N 1
ATOM 667 C CA . ALA A 1 89 ? 11.468 -9.049 -19.064 1.00 80.75 89 ALA A CA 1
ATOM 668 C C . ALA A 1 89 ? 11.929 -7.584 -18.988 1.00 80.75 89 ALA A C 1
ATOM 670 O O . ALA A 1 89 ? 11.670 -6.825 -19.919 1.00 80.75 89 ALA A O 1
ATOM 671 N N . LEU A 1 90 ? 12.650 -7.202 -17.926 1.00 78.38 90 LEU A N 1
ATOM 672 C CA . LEU A 1 90 ? 13.254 -5.869 -17.788 1.00 78.38 90 LEU A CA 1
ATOM 673 C C . LEU A 1 90 ? 14.379 -5.609 -18.803 1.00 78.38 90 LEU A C 1
ATOM 675 O O . LEU A 1 90 ? 14.691 -4.453 -19.077 1.00 78.38 90 LEU A O 1
ATOM 679 N N . SER A 1 91 ? 14.967 -6.664 -19.371 1.00 80.06 91 SER A N 1
ATOM 680 C CA . SER A 1 91 ? 16.018 -6.566 -20.393 1.00 80.06 91 SER A CA 1
ATOM 681 C C . SER A 1 91 ? 15.463 -6.413 -21.818 1.00 80.06 91 SER A C 1
ATOM 683 O O . SER A 1 91 ? 16.227 -6.178 -22.755 1.00 80.06 91 SER A O 1
ATOM 685 N N . GLN A 1 92 ? 14.148 -6.562 -22.013 1.00 79.62 92 GLN A N 1
ATOM 686 C CA . GLN A 1 92 ? 13.496 -6.381 -23.312 1.00 79.62 92 GLN A CA 1
ATOM 687 C C . GLN A 1 92 ? 13.158 -4.905 -23.577 1.00 79.62 92 GLN A C 1
ATOM 689 O O . GLN A 1 92 ? 12.984 -4.130 -22.635 1.00 79.62 92 GLN A O 1
ATOM 694 N N . PRO A 1 93 ? 12.996 -4.494 -24.851 1.00 77.75 93 PRO A N 1
ATOM 695 C CA . PRO A 1 93 ? 12.508 -3.157 -25.170 1.00 77.75 93 PRO A CA 1
ATOM 696 C C . PRO A 1 93 ? 11.153 -2.868 -24.494 1.00 77.75 93 PRO A C 1
ATOM 698 O O . PRO A 1 93 ? 10.239 -3.696 -24.591 1.00 77.75 93 PRO A O 1
ATOM 701 N N . PRO A 1 94 ? 10.983 -1.704 -23.840 1.00 77.31 94 PRO A N 1
ATOM 702 C CA . PRO A 1 94 ? 9.742 -1.369 -23.154 1.00 77.31 94 PRO A CA 1
ATOM 703 C C . PRO A 1 94 ? 8.589 -1.190 -24.148 1.00 77.31 94 PRO A C 1
ATOM 705 O O . PRO A 1 94 ? 8.753 -0.630 -25.234 1.00 77.31 94 PRO A O 1
ATOM 708 N N . VAL A 1 95 ? 7.395 -1.631 -23.749 1.00 78.75 95 VAL A N 1
ATOM 709 C CA . VAL A 1 95 ? 6.153 -1.412 -24.500 1.00 78.75 95 VAL A CA 1
ATOM 710 C C . VAL A 1 95 ? 5.248 -0.492 -23.696 1.00 78.75 95 VAL A C 1
ATOM 712 O O . VAL A 1 95 ? 4.773 -0.864 -22.627 1.00 78.75 95 VAL A O 1
ATOM 715 N N . GLU A 1 96 ? 4.963 0.687 -24.242 1.00 80.81 96 GLU A N 1
ATOM 716 C CA . GLU A 1 96 ? 4.038 1.644 -23.637 1.00 80.81 96 GLU A CA 1
ATOM 717 C C . GLU A 1 96 ? 2.636 1.538 -24.260 1.00 80.81 96 GLU A C 1
ATOM 719 O O . GLU A 1 96 ? 2.463 1.376 -25.481 1.00 80.81 96 GLU A O 1
ATOM 724 N N . ARG A 1 97 ? 1.614 1.614 -23.401 1.00 80.38 97 ARG A N 1
ATOM 725 C CA . ARG A 1 97 ? 0.199 1.658 -23.781 1.00 80.38 97 ARG A CA 1
ATOM 726 C C . ARG A 1 97 ? -0.535 2.673 -22.912 1.00 80.38 97 ARG A C 1
ATOM 728 O O . ARG A 1 97 ? -0.566 2.543 -21.695 1.00 80.38 97 ARG A O 1
ATOM 735 N N . TRP A 1 98 ? -1.154 3.650 -23.563 1.00 79.38 98 TRP A N 1
ATOM 736 C CA . TRP A 1 98 ? -1.995 4.647 -22.912 1.00 79.38 98 TRP A CA 1
ATOM 737 C C . TRP A 1 98 ? -3.371 4.058 -22.601 1.00 79.38 98 TRP A C 1
ATOM 739 O O . TRP A 1 98 ? -3.958 3.380 -23.443 1.00 79.38 98 TRP A O 1
ATOM 749 N N . SER A 1 99 ? -3.898 4.339 -21.408 1.00 80.75 99 SER A N 1
ATOM 750 C CA . SER A 1 99 ? -5.241 3.899 -20.998 1.00 80.75 99 SER A CA 1
ATOM 751 C C . SER A 1 99 ? -6.366 4.626 -21.743 1.00 80.75 99 SER A C 1
ATOM 753 O O . SER A 1 99 ? -7.504 4.167 -21.718 1.00 80.75 99 SER A O 1
ATOM 755 N N . GLY A 1 100 ? -6.066 5.766 -22.379 1.00 84.69 100 GLY A N 1
ATOM 756 C CA . GLY A 1 100 ? -7.062 6.664 -22.970 1.00 84.69 100 GLY A CA 1
ATOM 757 C C . GLY A 1 100 ? -7.853 7.478 -21.938 1.00 84.69 100 GLY A C 1
ATOM 758 O O . GLY A 1 100 ? -8.775 8.192 -22.316 1.00 84.69 100 GLY A O 1
ATOM 759 N N . VAL A 1 101 ? -7.507 7.374 -20.650 1.00 83.44 101 VAL A N 1
ATOM 760 C CA . VAL A 1 101 ? -8.126 8.141 -19.563 1.00 83.44 101 VAL A CA 1
ATOM 761 C C . VAL A 1 101 ? -7.280 9.375 -19.278 1.00 83.44 101 VAL A C 1
ATOM 763 O O . VAL A 1 101 ? -6.093 9.260 -18.976 1.00 83.44 101 VAL A O 1
ATOM 766 N N . GLU A 1 102 ? -7.904 10.546 -19.332 1.00 80.75 102 GLU A N 1
ATOM 767 C CA . GLU A 1 102 ? -7.289 11.811 -18.939 1.00 80.75 102 GLU A CA 1
ATOM 768 C C . GLU A 1 102 ? -7.749 12.200 -17.531 1.00 80.75 102 GLU A C 1
ATOM 770 O O . GLU A 1 102 ? -8.936 12.143 -17.210 1.00 80.75 102 GLU A O 1
ATOM 775 N N . ILE A 1 103 ? -6.802 12.608 -16.689 1.00 77.12 103 ILE A N 1
ATOM 776 C CA . ILE A 1 103 ? -7.064 13.154 -15.355 1.00 77.12 103 ILE A CA 1
ATOM 777 C C . ILE A 1 103 ? -6.639 14.617 -15.326 1.00 77.12 103 ILE A C 1
ATOM 779 O O . ILE A 1 103 ? -5.630 14.996 -15.925 1.00 77.12 103 ILE A O 1
ATOM 783 N N . ALA A 1 104 ? -7.403 15.454 -14.625 1.00 78.56 104 ALA A N 1
ATOM 784 C CA . ALA A 1 104 ? -7.030 16.850 -14.458 1.00 78.56 104 ALA A CA 1
ATOM 785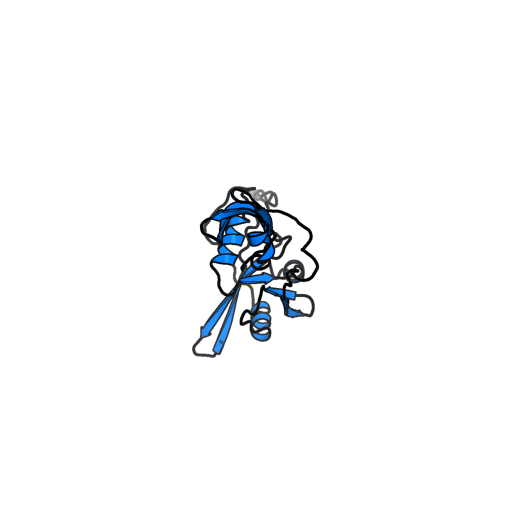 C C . ALA A 1 104 ? -5.701 16.961 -13.693 1.00 78.56 104 ALA A C 1
ATOM 787 O O . ALA A 1 104 ? -5.384 16.131 -12.834 1.00 78.56 104 ALA A O 1
ATOM 788 N N . GLY A 1 105 ? -4.929 18.013 -13.973 1.00 75.56 105 GLY A N 1
ATOM 789 C CA . GLY A 1 105 ? -3.722 18.311 -13.204 1.00 75.56 105 GLY A CA 1
ATOM 790 C C . GLY A 1 105 ? -4.033 18.403 -11.707 1.00 75.56 105 GLY A C 1
ATOM 791 O O . GLY A 1 105 ? -5.086 18.908 -11.327 1.00 75.56 105 GLY A O 1
ATOM 792 N N . MET A 1 106 ? -3.118 17.911 -10.866 1.00 71.06 106 MET A N 1
ATOM 793 C CA . MET A 1 106 ? -3.268 17.848 -9.402 1.00 71.06 106 MET A CA 1
ATOM 794 C C . MET A 1 106 ? -4.375 16.914 -8.885 1.00 71.06 106 MET A C 1
ATOM 796 O O . MET A 1 106 ? -4.646 16.927 -7.686 1.00 71.06 106 MET A O 1
ATOM 800 N N . THR A 1 107 ? -4.982 16.082 -9.739 1.00 75.12 107 THR A N 1
ATOM 801 C CA . THR A 1 107 ? -5.872 15.008 -9.272 1.00 75.12 107 T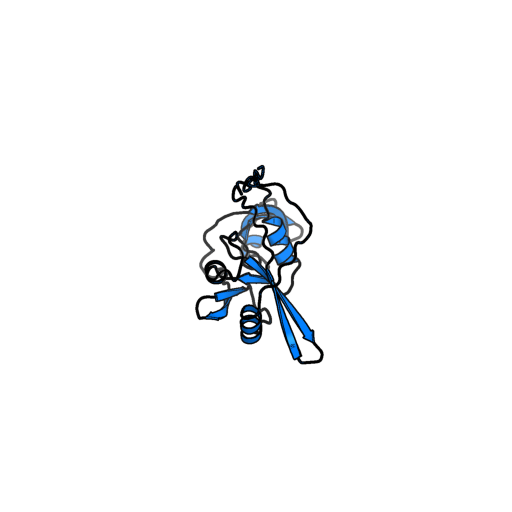HR A CA 1
ATOM 802 C C . THR A 1 107 ? -5.048 13.998 -8.468 1.00 75.12 107 THR A C 1
ATOM 804 O O . THR A 1 107 ? -4.085 13.453 -9.020 1.00 75.12 107 THR A O 1
ATOM 807 N N . PRO A 1 108 ? -5.382 13.744 -7.190 1.00 70.69 108 PRO A N 1
ATOM 808 C CA . PRO A 1 108 ? -4.734 12.695 -6.416 1.00 70.69 108 PRO A CA 1
ATOM 809 C C . PRO A 1 108 ? -4.954 11.340 -7.088 1.00 70.69 108 PRO A C 1
ATOM 811 O O . PRO A 1 108 ? -6.051 11.031 -7.546 1.00 70.69 108 PRO A O 1
ATOM 814 N N . ALA A 1 109 ? -3.896 10.545 -7.184 1.00 73.75 109 ALA A N 1
ATOM 815 C CA . ALA A 1 109 ? -3.944 9.227 -7.809 1.00 73.75 109 ALA A CA 1
ATOM 816 C C . ALA A 1 109 ? -3.735 8.079 -6.812 1.00 73.75 109 ALA A C 1
ATOM 818 O O . ALA A 1 109 ? -3.666 6.912 -7.190 1.00 73.75 109 ALA A O 1
ATOM 819 N N . ASP A 1 110 ? -3.686 8.407 -5.526 1.00 75.62 110 ASP A N 1
ATOM 820 C CA . ASP A 1 110 ? -3.553 7.468 -4.420 1.00 75.62 110 ASP A CA 1
ATOM 821 C C . ASP A 1 110 ? -4.730 6.488 -4.322 1.00 75.62 110 ASP A C 1
ATOM 823 O O . ASP A 1 110 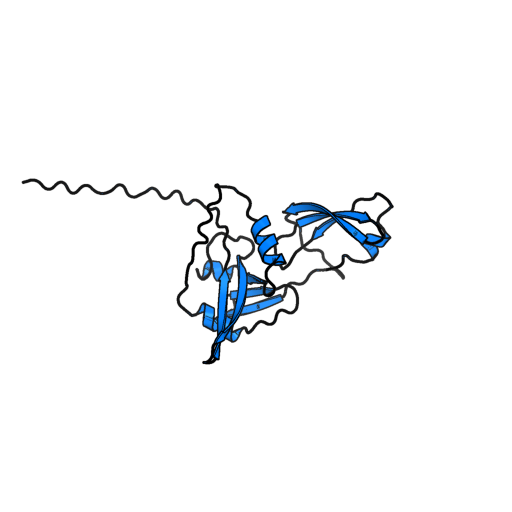? -4.543 5.359 -3.859 1.00 75.62 110 ASP A O 1
ATOM 827 N N . ASP A 1 111 ? -5.916 6.874 -4.798 1.00 79.50 111 ASP A N 1
ATOM 828 C CA . ASP A 1 111 ? -7.062 5.968 -4.928 1.00 79.50 111 ASP A CA 1
ATOM 829 C C . ASP A 1 111 ? -6.872 4.940 -6.054 1.00 79.50 111 ASP A C 1
ATOM 831 O O . ASP A 1 111 ? -7.260 3.781 -5.898 1.00 79.50 111 ASP A O 1
ATOM 835 N N . LEU A 1 112 ? -6.226 5.313 -7.167 1.00 81.81 112 LEU A N 1
ATOM 836 C CA . LEU A 1 112 ? -5.888 4.365 -8.234 1.00 81.81 112 LEU A CA 1
ATOM 837 C C . LEU A 1 112 ? -4.835 3.365 -7.754 1.00 81.81 112 LEU A C 1
ATOM 839 O O . LEU A 1 112 ? -4.974 2.169 -8.001 1.00 81.81 112 LEU A O 1
ATOM 843 N N . ASP A 1 113 ? -3.815 3.836 -7.038 1.00 79.38 113 ASP A N 1
ATOM 844 C CA . ASP A 1 113 ? -2.815 2.959 -6.427 1.00 79.38 113 ASP A CA 1
ATOM 845 C C . ASP A 1 113 ? -3.460 1.991 -5.428 1.00 79.38 113 ASP A C 1
ATOM 847 O O . ASP A 1 113 ? -3.169 0.794 -5.446 1.00 79.38 113 ASP A O 1
ATOM 851 N N . LEU A 1 114 ? -4.391 2.477 -4.596 1.00 82.31 114 LEU A N 1
ATOM 852 C CA . LEU A 1 114 ? -5.157 1.628 -3.680 1.00 82.31 114 LEU A CA 1
ATOM 853 C C . LEU A 1 114 ? -5.987 0.585 -4.436 1.00 82.31 114 LEU A C 1
ATOM 855 O O . LEU A 1 114 ? -6.002 -0.594 -4.062 1.00 82.31 114 LEU A O 1
ATOM 859 N N . TRP A 1 115 ? -6.668 1.006 -5.502 1.00 84.94 115 TRP A N 1
ATOM 860 C CA . TRP A 1 115 ? -7.448 0.108 -6.343 1.00 84.94 115 TRP A CA 1
ATOM 861 C C . TRP A 1 115 ? -6.557 -0.961 -6.981 1.00 84.94 115 TRP A C 1
ATOM 863 O O . TRP A 1 115 ? -6.879 -2.139 -6.889 1.00 84.94 115 TRP A O 1
ATOM 873 N N . LEU A 1 116 ? -5.401 -0.595 -7.540 1.00 83.25 116 LEU A N 1
ATOM 874 C CA . LEU A 1 116 ? -4.444 -1.551 -8.107 1.00 83.25 116 LEU A CA 1
ATOM 875 C C . LEU A 1 116 ? -3.923 -2.527 -7.050 1.00 83.25 116 LEU A C 1
ATOM 877 O O . LEU A 1 116 ? -3.903 -3.734 -7.293 1.00 83.25 116 LEU A O 1
ATOM 881 N N . GLY A 1 117 ? -3.559 -2.027 -5.869 1.00 82.19 117 GLY A N 1
ATOM 882 C CA . GLY A 1 117 ? -3.127 -2.865 -4.757 1.00 82.19 117 GLY A CA 1
ATOM 883 C C . GLY A 1 117 ? -4.192 -3.891 -4.372 1.00 82.19 117 GLY A C 1
ATOM 884 O O . GLY A 1 117 ? -3.879 -5.059 -4.166 1.00 82.19 117 GLY A O 1
ATOM 885 N N . THR A 1 118 ? -5.460 -3.494 -4.310 1.00 84.81 118 THR A N 1
ATOM 886 C CA . THR A 1 118 ? -6.550 -4.375 -3.855 1.00 84.81 118 THR A CA 1
ATOM 887 C C . THR A 1 118 ? -7.146 -5.260 -4.952 1.00 84.81 118 THR A C 1
ATOM 889 O O . THR A 1 118 ? -7.599 -6.364 -4.652 1.00 84.81 118 THR A O 1
ATOM 892 N N . ALA A 1 119 ? -7.121 -4.823 -6.212 1.00 86.00 119 ALA A N 1
ATOM 893 C CA . ALA A 1 119 ? -7.693 -5.546 -7.347 1.00 86.00 119 ALA A CA 1
ATOM 894 C C . ALA A 1 119 ? -6.700 -6.504 -8.027 1.00 86.00 119 ALA A C 1
ATOM 896 O O . ALA A 1 119 ? -7.123 -7.479 -8.651 1.00 86.00 119 ALA A O 1
ATOM 897 N N . VAL A 1 120 ? -5.388 -6.259 -7.925 1.00 82.75 120 VAL A N 1
ATOM 898 C CA . VAL A 1 120 ? -4.357 -7.072 -8.589 1.00 82.75 120 VAL A CA 1
ATOM 899 C C . VAL A 1 120 ? -3.710 -8.048 -7.605 1.00 82.75 120 VAL A C 1
ATOM 901 O O . VAL A 1 120 ? -3.073 -7.660 -6.629 1.00 82.75 120 VAL A O 1
ATOM 904 N N . THR A 1 121 ? -3.801 -9.347 -7.902 1.00 78.81 121 THR A N 1
ATOM 905 C CA . THR A 1 121 ? -3.270 -10.416 -7.036 1.00 78.81 121 THR A CA 1
ATOM 906 C C . THR A 1 121 ? -1.744 -10.351 -6.878 1.00 78.81 121 THR A C 1
ATOM 908 O O . THR A 1 121 ? -1.222 -10.424 -5.764 1.00 78.81 121 THR A O 1
ATOM 911 N N . ASN A 1 122 ? -1.023 -10.162 -7.987 1.00 81.31 122 ASN A N 1
ATOM 912 C CA . ASN A 1 122 ? 0.441 -10.105 -8.036 1.00 81.31 122 ASN A CA 1
ATOM 913 C C . ASN A 1 122 ? 0.910 -8.653 -8.156 1.00 81.31 122 ASN A C 1
ATOM 915 O O . ASN A 1 122 ? 1.396 -8.218 -9.200 1.00 81.31 122 ASN A O 1
ATOM 919 N N . PHE A 1 123 ? 0.689 -7.897 -7.091 1.00 82.12 123 PHE A N 1
ATOM 920 C CA . PHE A 1 123 ? 1.047 -6.486 -7.008 1.00 82.12 123 PHE A CA 1
ATOM 921 C C . PHE A 1 123 ? 2.314 -6.285 -6.174 1.00 82.12 123 PHE A C 1
ATOM 923 O O . PHE A 1 123 ? 2.447 -6.896 -5.113 1.00 82.12 123 PHE A O 1
ATOM 930 N N . GLY A 1 124 ? 3.194 -5.401 -6.633 1.00 83.94 124 GLY A N 1
ATOM 931 C CA . GLY A 1 124 ? 4.346 -4.908 -5.887 1.00 83.94 124 GLY A CA 1
ATOM 932 C C . GLY A 1 124 ? 4.773 -3.525 -6.374 1.00 83.94 124 GLY A C 1
ATOM 933 O O . GLY A 1 124 ? 4.172 -2.966 -7.291 1.00 83.94 124 GLY A O 1
ATOM 934 N N . LEU A 1 125 ? 5.825 -2.981 -5.772 1.00 82.81 125 LEU A N 1
ATOM 935 C CA . LEU A 1 125 ? 6.386 -1.678 -6.121 1.00 82.81 125 LEU A CA 1
ATOM 936 C C . LEU A 1 125 ? 7.837 -1.828 -6.559 1.00 82.81 125 LEU A C 1
ATOM 938 O O . LEU A 1 125 ? 8.638 -2.435 -5.853 1.00 82.81 125 LEU A O 1
ATOM 942 N N . THR A 1 126 ? 8.206 -1.285 -7.715 1.00 79.88 126 THR A N 1
ATOM 943 C CA . THR A 1 126 ? 9.617 -1.273 -8.134 1.00 79.88 126 THR A CA 1
ATOM 944 C C . THR A 1 126 ? 10.432 -0.319 -7.266 1.00 79.88 126 THR A C 1
ATOM 946 O O . THR A 1 126 ? 9.938 0.750 -6.905 1.00 79.88 126 THR A O 1
ATOM 949 N N . THR A 1 127 ? 11.684 -0.672 -6.967 1.00 78.38 127 THR A N 1
ATOM 950 C CA . THR A 1 127 ? 12.614 0.211 -6.247 1.00 78.38 127 THR A CA 1
ATOM 951 C C . THR A 1 127 ? 12.949 1.465 -7.055 1.00 78.38 127 THR A C 1
ATOM 953 O O . THR A 1 127 ? 12.852 1.487 -8.285 1.00 78.38 127 THR A O 1
ATOM 956 N N . ASP A 1 128 ? 13.404 2.507 -6.359 1.00 68.56 128 ASP A N 1
ATOM 957 C CA . ASP A 1 128 ? 13.768 3.790 -6.970 1.00 68.56 128 ASP A CA 1
ATOM 958 C C . ASP A 1 128 ? 14.901 3.650 -8.003 1.00 68.56 128 ASP A C 1
ATOM 960 O O . ASP A 1 128 ? 14.919 4.362 -9.006 1.00 68.56 128 ASP A O 1
ATOM 964 N N . ALA A 1 129 ? 15.782 2.656 -7.850 1.00 71.12 129 ALA A N 1
ATOM 965 C CA . ALA A 1 129 ? 16.827 2.350 -8.827 1.00 71.12 129 ALA A CA 1
ATOM 966 C C . ALA A 1 129 ? 16.274 2.009 -10.227 1.00 71.12 129 ALA A C 1
ATOM 968 O O . ALA A 1 129 ? 16.935 2.267 -11.236 1.00 71.12 129 ALA A O 1
ATOM 969 N N . ALA A 1 130 ? 15.051 1.463 -10.320 1.00 65.94 130 ALA A N 1
ATOM 970 C CA . ALA A 1 130 ? 14.376 1.250 -11.603 1.00 65.94 130 ALA A CA 1
ATOM 971 C C . ALA A 1 130 ? 14.060 2.587 -12.297 1.00 65.94 130 ALA A C 1
ATOM 973 O O . ALA A 1 130 ? 14.199 2.717 -13.515 1.00 65.94 130 ALA A O 1
ATOM 974 N N . ILE A 1 131 ? 13.669 3.595 -11.514 1.00 61.16 131 ILE A N 1
ATOM 975 C CA . ILE A 1 131 ? 13.353 4.948 -11.986 1.00 61.16 131 ILE A CA 1
ATOM 976 C C . ILE A 1 131 ? 14.636 5.667 -12.421 1.00 61.16 131 ILE A C 1
ATOM 978 O O . ILE A 1 131 ? 14.670 6.314 -13.472 1.00 61.16 131 ILE A O 1
ATOM 982 N N . GLU A 1 132 ? 15.710 5.535 -11.641 1.00 62.50 132 GLU A N 1
ATOM 983 C CA . GLU A 1 132 ? 17.015 6.132 -11.951 1.00 62.50 132 GLU A CA 1
ATOM 984 C C . GLU A 1 132 ? 17.598 5.601 -13.263 1.00 62.50 132 GLU A C 1
ATOM 986 O O . GLU A 1 132 ? 18.140 6.375 -14.055 1.00 62.50 132 GLU A O 1
ATOM 991 N N . ARG A 1 133 ? 17.404 4.305 -13.535 1.00 65.44 133 ARG A N 1
ATOM 992 C CA . ARG A 1 133 ? 17.818 3.646 -14.782 1.00 65.44 133 ARG A CA 1
ATOM 993 C C . ARG A 1 133 ? 16.835 3.813 -15.945 1.00 65.44 133 ARG A C 1
ATOM 995 O O . ARG A 1 133 ? 17.026 3.188 -16.984 1.00 65.44 133 ARG A O 1
ATOM 1002 N N . CYS A 1 134 ? 15.806 4.652 -15.799 1.00 59.31 134 CYS A N 1
ATOM 1003 C CA . CYS A 1 134 ? 14.761 4.874 -16.808 1.00 59.31 134 CYS A CA 1
ATOM 1004 C C . CYS A 1 134 ? 14.011 3.593 -17.226 1.00 59.31 134 CYS A C 1
ATOM 1006 O O . CYS A 1 134 ? 13.414 3.552 -18.300 1.00 59.31 134 CYS A O 1
ATOM 1008 N N . LEU A 1 135 ? 14.009 2.564 -16.373 1.00 54.88 135 LEU A N 1
ATOM 1009 C CA . LEU A 1 135 ? 13.193 1.357 -16.540 1.00 54.88 135 LEU A CA 1
ATOM 1010 C C . LEU A 1 135 ? 11.740 1.601 -16.098 1.00 54.88 135 LEU A C 1
ATOM 1012 O O . LEU A 1 135 ? 10.869 0.767 -16.332 1.00 54.88 135 LEU A O 1
ATOM 1016 N N . ALA A 1 136 ? 11.482 2.743 -15.452 1.00 55.44 136 ALA A N 1
ATOM 1017 C CA . ALA A 1 136 ? 10.193 3.130 -14.902 1.00 55.44 136 ALA A CA 1
ATOM 1018 C C . ALA A 1 136 ? 10.037 4.677 -14.939 1.00 55.44 136 ALA A C 1
ATOM 1020 O O . ALA A 1 136 ? 11.031 5.389 -14.753 1.00 55.44 136 ALA A O 1
ATOM 1021 N N . PRO A 1 137 ? 8.840 5.241 -15.207 1.00 52.16 137 PRO A N 1
ATOM 1022 C CA . PRO A 1 137 ? 8.655 6.691 -15.336 1.00 52.16 137 PRO A CA 1
ATOM 1023 C C . PRO A 1 137 ? 8.928 7.476 -14.039 1.00 52.16 137 PRO A C 1
ATOM 1025 O O . PRO A 1 137 ? 8.567 7.069 -12.935 1.00 52.16 137 PRO A O 1
ATOM 1028 N N . ARG A 1 138 ? 9.534 8.664 -14.180 1.00 41.03 138 ARG A N 1
ATOM 1029 C CA . ARG A 1 138 ? 9.824 9.594 -13.073 1.00 41.03 138 ARG A CA 1
ATOM 1030 C C . ARG A 1 138 ? 8.531 10.268 -12.602 1.00 41.03 138 ARG A C 1
ATOM 1032 O O . ARG A 1 138 ? 8.042 11.198 -13.235 1.00 41.03 138 ARG A O 1
ATOM 1039 N N . GLY A 1 139 ? 7.977 9.779 -11.499 1.00 46.25 139 GLY A N 1
ATOM 1040 C CA . GLY A 1 139 ? 6.760 10.316 -10.875 1.00 46.25 139 GLY A CA 1
ATOM 1041 C C . GLY A 1 139 ? 6.418 9.657 -9.538 1.00 46.25 139 GLY A C 1
ATOM 1042 O O . GLY A 1 139 ? 5.767 10.268 -8.697 1.00 46.25 139 GLY A O 1
ATOM 1043 N N . ALA A 1 140 ? 6.921 8.447 -9.297 1.00 51.47 140 ALA A N 1
ATOM 1044 C CA . ALA A 1 140 ? 6.722 7.743 -8.044 1.00 51.47 140 ALA A CA 1
ATOM 1045 C C . ALA A 1 140 ? 7.841 8.030 -7.041 1.00 51.47 140 ALA A C 1
ATOM 1047 O O . ALA A 1 140 ? 8.922 7.460 -7.118 1.00 51.47 140 ALA A O 1
ATOM 1048 N N . ARG A 1 141 ? 7.566 8.886 -6.055 1.00 46.31 141 ARG A N 1
ATOM 1049 C CA . ARG A 1 141 ? 8.450 9.068 -4.888 1.00 46.31 141 ARG A CA 1
ATOM 1050 C C . ARG A 1 141 ? 8.454 7.873 -3.922 1.00 46.31 141 ARG A C 1
ATOM 1052 O O . ARG A 1 141 ? 9.227 7.883 -2.975 1.00 46.31 141 ARG A O 1
ATOM 1059 N N . PHE A 1 142 ? 7.581 6.889 -4.142 1.00 55.31 142 PHE A N 1
ATOM 1060 C CA . PHE A 1 142 ? 7.364 5.742 -3.256 1.00 55.31 142 PHE A CA 1
ATOM 1061 C C . PHE A 1 142 ? 7.330 4.405 -4.021 1.00 55.31 142 PHE A C 1
ATOM 1063 O O . PHE A 1 142 ? 6.720 3.447 -3.557 1.00 55.31 142 PHE A O 1
ATOM 1070 N N . GLY A 1 143 ? 7.977 4.338 -5.192 1.00 55.44 143 GLY A N 1
ATOM 1071 C CA . GLY A 1 143 ? 7.928 3.180 -6.093 1.00 55.44 143 GLY A CA 1
ATOM 1072 C C . GLY A 1 143 ? 6.682 3.145 -6.987 1.00 55.44 143 GLY A C 1
ATOM 1073 O O . GLY A 1 143 ? 5.649 3.734 -6.675 1.00 55.44 143 GLY A O 1
ATOM 1074 N N . ILE A 1 144 ? 6.788 2.497 -8.150 1.00 69.50 144 ILE A N 1
ATOM 1075 C CA . ILE A 1 144 ? 5.695 2.453 -9.132 1.00 69.50 144 ILE A CA 1
ATOM 1076 C C . ILE A 1 144 ? 4.838 1.217 -8.902 1.00 69.50 144 ILE A C 1
ATOM 1078 O O . ILE A 1 144 ? 5.365 0.100 -8.882 1.00 69.50 144 ILE A O 1
ATOM 1082 N N . SER A 1 145 ? 3.522 1.424 -8.811 1.00 71.88 145 SER A N 1
ATOM 1083 C CA . SER A 1 145 ? 2.495 0.382 -8.847 1.00 71.88 145 SER A CA 1
ATOM 1084 C C . SER A 1 145 ? 2.750 -0.585 -10.000 1.00 71.88 145 SER A C 1
ATOM 1086 O O . SER A 1 145 ? 2.560 -0.256 -11.172 1.00 71.88 145 SER A O 1
ATOM 1088 N N . THR A 1 146 ? 3.217 -1.786 -9.666 1.00 71.12 146 THR A N 1
ATOM 1089 C CA . THR A 1 146 ? 3.657 -2.793 -10.631 1.00 71.12 146 THR A CA 1
ATOM 1090 C C . THR A 1 146 ? 2.817 -4.047 -10.482 1.00 71.12 146 THR A C 1
ATOM 1092 O O . THR A 1 146 ? 2.855 -4.749 -9.470 1.00 71.12 146 THR A O 1
ATOM 1095 N N . ALA A 1 147 ? 2.068 -4.348 -11.536 1.00 74.50 147 ALA A N 1
ATOM 1096 C CA . ALA A 1 147 ? 1.381 -5.613 -11.695 1.00 74.50 147 ALA A CA 1
ATOM 1097 C C . ALA A 1 147 ? 2.303 -6.600 -12.418 1.00 74.50 147 ALA A C 1
ATOM 1099 O O . ALA A 1 147 ? 2.805 -6.322 -13.514 1.00 74.50 147 ALA A O 1
ATOM 1100 N N . VAL A 1 148 ? 2.495 -7.776 -11.827 1.00 69.88 148 VAL A N 1
ATOM 1101 C CA . VAL A 1 148 ? 3.218 -8.882 -12.458 1.00 69.88 148 VAL A CA 1
ATOM 1102 C C . VAL A 1 148 ? 2.203 -9.883 -12.995 1.00 69.88 148 VAL A C 1
ATOM 1104 O O . VAL A 1 148 ? 1.564 -10.622 -12.243 1.00 69.88 148 VAL A O 1
ATOM 1107 N N . VAL A 1 149 ? 2.043 -9.919 -14.317 1.00 64.00 149 VAL A N 1
ATOM 1108 C CA . VAL A 1 149 ? 1.121 -10.851 -14.971 1.00 64.00 149 VAL A CA 1
ATOM 1109 C C . VAL A 1 149 ? 1.923 -11.982 -15.599 1.00 64.00 149 VAL A C 1
ATOM 1111 O O . VAL A 1 149 ? 2.751 -11.781 -16.490 1.00 64.00 149 VAL A O 1
ATOM 1114 N N . TRP A 1 150 ? 1.656 -13.200 -15.136 1.00 54.09 150 TRP A N 1
ATOM 1115 C CA . TRP A 1 150 ? 2.211 -14.410 -15.726 1.00 54.09 150 TRP A CA 1
ATOM 1116 C C . TRP A 1 150 ? 1.294 -14.898 -16.842 1.00 54.09 150 TRP A C 1
ATOM 1118 O O . TRP A 1 150 ? 0.096 -15.082 -16.628 1.00 54.09 150 TRP A O 1
ATOM 1128 N N . HIS A 1 151 ? 1.860 -15.176 -18.015 1.00 51.50 151 HIS A N 1
ATOM 1129 C CA . HIS A 1 151 ? 1.164 -15.928 -19.052 1.00 51.50 151 HIS A CA 1
ATOM 1130 C C . HIS A 1 151 ? 1.943 -17.203 -19.378 1.00 51.50 151 HIS A C 1
ATOM 1132 O O . HIS A 1 151 ? 3.159 -17.196 -19.577 1.00 51.50 151 HIS A O 1
ATOM 1138 N N . THR A 1 152 ? 1.234 -18.322 -19.458 1.00 36.88 152 THR A N 1
ATOM 1139 C CA . THR A 1 152 ? 1.732 -19.532 -20.114 1.00 36.88 152 THR A CA 1
ATOM 1140 C C . THR A 1 152 ? 1.562 -19.360 -21.621 1.00 36.88 152 THR A C 1
ATOM 1142 O O . THR A 1 152 ? 0.429 -19.363 -22.100 1.00 36.88 152 THR A O 1
ATOM 1145 N N . ALA A 1 153 ? 2.657 -19.201 -22.367 1.00 38.12 153 ALA A N 1
ATOM 1146 C CA . ALA A 1 153 ? 2.639 -19.328 -23.821 1.00 38.12 153 ALA A CA 1
ATOM 1147 C C . ALA A 1 153 ? 2.950 -20.790 -24.217 1.00 38.12 153 ALA A C 1
ATOM 1149 O O . ALA A 1 153 ? 3.641 -21.492 -23.471 1.00 38.12 153 ALA A O 1
ATOM 1150 N N . PRO A 1 154 ? 2.474 -21.274 -25.380 1.00 33.72 154 PRO 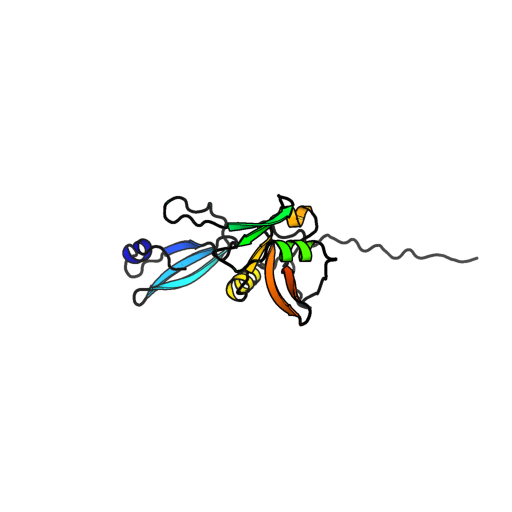A N 1
ATOM 1151 C CA . PRO A 1 154 ? 2.701 -22.657 -25.816 1.00 33.72 154 PRO A CA 1
ATOM 1152 C C . PRO A 1 154 ? 4.184 -23.012 -26.044 1.00 33.72 154 PRO A C 1
ATOM 1154 O O . PRO A 1 154 ? 4.531 -24.187 -26.053 1.00 33.72 154 PRO A O 1
ATOM 1157 N N . CYS A 1 155 ? 5.067 -22.018 -26.170 1.00 32.62 155 CYS A N 1
ATOM 1158 C CA . CYS A 1 155 ? 6.518 -22.174 -26.322 1.00 32.62 155 CYS A CA 1
ATOM 1159 C C . CYS A 1 155 ? 7.334 -21.833 -25.053 1.00 32.62 155 CYS A C 1
ATOM 1161 O O . CYS A 1 155 ? 8.559 -21.767 -25.116 1.00 32.62 155 CYS A O 1
ATOM 1163 N N . GLY A 1 156 ? 6.686 -21.637 -23.897 1.00 39.25 156 GLY A N 1
ATOM 1164 C CA . GLY A 1 156 ? 7.347 -21.328 -22.621 1.00 39.25 156 GLY A CA 1
ATOM 1165 C C . GLY A 1 156 ? 6.531 -20.378 -21.734 1.00 39.25 156 GLY A C 1
ATOM 1166 O O . GLY A 1 156 ? 5.612 -19.702 -22.189 1.00 39.25 156 GLY A O 1
ATOM 1167 N N . ARG A 1 157 ? 6.843 -20.306 -20.433 1.00 41.09 157 ARG A N 1
ATOM 1168 C CA . ARG A 1 157 ? 6.229 -19.315 -19.523 1.00 41.09 157 ARG A CA 1
ATOM 1169 C C . ARG A 1 157 ? 6.919 -17.959 -19.700 1.00 41.09 157 ARG A C 1
ATOM 1171 O O . ARG A 1 157 ? 8.082 -17.835 -19.332 1.00 41.09 157 ARG A O 1
ATOM 1178 N N . SER A 1 158 ? 6.198 -16.960 -20.209 1.00 42.38 158 SER A N 1
ATOM 1179 C CA . SER A 1 158 ? 6.675 -15.578 -20.371 1.00 42.38 158 SER A CA 1
ATOM 1180 C C . SER A 1 158 ? 6.097 -14.669 -19.282 1.00 42.38 158 SER A C 1
ATOM 1182 O O . SER A 1 158 ? 4.903 -14.748 -18.977 1.00 42.38 158 SER A O 1
ATOM 1184 N N . ALA A 1 159 ? 6.920 -13.786 -18.720 1.00 43.00 159 ALA A N 1
ATOM 1185 C CA . ALA A 1 159 ? 6.487 -12.759 -17.775 1.00 43.00 159 ALA A CA 1
ATOM 1186 C C . ALA A 1 159 ? 6.223 -11.440 -18.508 1.00 43.00 159 ALA A C 1
ATOM 1188 O O . ALA A 1 159 ? 6.987 -11.077 -19.401 1.00 43.00 159 ALA A O 1
ATOM 1189 N N . ARG A 1 160 ? 5.173 -10.708 -18.122 1.00 51.62 160 ARG A N 1
ATOM 1190 C CA . ARG A 1 160 ? 5.039 -9.286 -18.461 1.00 51.62 160 ARG A CA 1
ATOM 1191 C C . ARG A 1 160 ? 4.855 -8.475 -17.190 1.00 51.62 160 ARG A C 1
ATOM 1193 O O . ARG A 1 160 ? 4.064 -8.840 -16.319 1.00 51.62 160 ARG A O 1
ATOM 1200 N N . THR A 1 161 ? 5.564 -7.361 -17.118 1.00 49.81 161 THR A N 1
ATOM 1201 C CA . THR A 1 161 ? 5.330 -6.313 -16.131 1.00 49.81 161 THR A CA 1
ATOM 1202 C C . THR A 1 161 ? 4.448 -5.237 -16.732 1.00 49.81 161 THR A C 1
ATOM 1204 O O . THR A 1 161 ? 4.658 -4.798 -17.861 1.00 49.81 161 THR A O 1
ATOM 1207 N N . GLY A 1 162 ? 3.439 -4.822 -15.973 1.00 52.06 162 GLY A N 1
ATOM 1208 C CA . GLY A 1 162 ? 2.694 -3.599 -16.231 1.00 52.06 162 GLY A CA 1
ATOM 1209 C C . GLY A 1 162 ? 2.966 -2.628 -15.096 1.00 52.06 162 GLY A C 1
ATOM 1210 O O . GLY A 1 162 ? 2.561 -2.889 -13.966 1.00 52.06 162 GLY A O 1
ATOM 1211 N N . ALA A 1 163 ? 3.655 -1.532 -15.390 1.00 52.47 163 ALA A N 1
ATOM 1212 C CA . ALA A 1 163 ? 3.790 -0.419 -14.464 1.00 52.47 163 ALA A CA 1
ATOM 1213 C C . ALA A 1 163 ? 2.637 0.562 -14.722 1.00 52.47 163 ALA A C 1
ATOM 1215 O O . ALA A 1 163 ? 2.509 1.102 -15.821 1.00 52.47 163 ALA A O 1
ATOM 1216 N N . GLY A 1 164 ? 1.775 0.761 -13.728 1.00 49.34 164 GLY A N 1
ATOM 1217 C CA . GLY A 1 164 ? 0.777 1.823 -13.746 1.00 49.34 164 GLY A CA 1
ATOM 1218 C C . GLY A 1 164 ? 1.403 3.082 -13.168 1.00 49.34 164 GLY A C 1
ATOM 1219 O O . GLY A 1 164 ? 1.715 3.117 -11.983 1.00 49.34 164 GLY A O 1
ATOM 1220 N N . SER A 1 165 ? 1.612 4.112 -13.988 1.00 46.78 165 SER A N 1
ATOM 1221 C CA . SER A 1 165 ? 2.052 5.418 -13.496 1.00 46.78 165 SER A CA 1
ATOM 1222 C C . SER A 1 165 ? 0.961 6.457 -13.689 1.00 46.78 165 SER A C 1
ATOM 1224 O O . SER A 1 165 ? 0.611 6.794 -14.818 1.00 46.78 165 SER A O 1
ATOM 1226 N N . SER A 1 166 ? 0.486 7.031 -12.594 1.00 41.44 166 SER A N 1
ATOM 1227 C CA . SER A 1 166 ? -0.299 8.261 -12.596 1.00 41.44 166 SER A CA 1
ATOM 1228 C C . SER A 1 166 ? 0.639 9.464 -12.467 1.00 41.44 166 SER A C 1
ATOM 1230 O O . SER A 1 166 ? 0.623 10.188 -11.471 1.00 41.44 166 SER A O 1
ATOM 1232 N N . SER A 1 167 ? 1.554 9.654 -13.419 1.00 37.47 167 SER A N 1
ATOM 1233 C CA . SER A 1 167 ? 2.436 10.821 -13.350 1.00 37.47 167 SER A CA 1
ATOM 1234 C C . SER A 1 167 ? 1.656 12.071 -13.759 1.00 37.47 167 SER A C 1
ATOM 1236 O O . SER A 1 167 ? 1.615 12.448 -14.927 1.00 37.47 167 SER A O 1
ATOM 1238 N N . ALA A 1 168 ? 1.024 12.727 -12.785 1.00 31.58 168 ALA A N 1
ATOM 1239 C CA . ALA A 1 168 ? 0.572 14.105 -12.909 1.00 31.58 168 ALA A CA 1
ATOM 1240 C C . ALA A 1 168 ? 1.785 15.041 -12.766 1.00 31.58 168 ALA A C 1
ATOM 1242 O O . ALA A 1 168 ? 1.931 15.760 -11.781 1.00 31.58 168 ALA A O 1
ATOM 1243 N N . TYR A 1 169 ? 2.695 15.007 -13.739 1.00 25.38 169 TYR A N 1
ATOM 1244 C CA . TYR A 1 169 ? 3.758 15.997 -13.858 1.00 25.38 169 TYR A CA 1
ATOM 1245 C C . TYR A 1 169 ? 3.649 16.661 -15.224 1.00 25.38 169 TYR A C 1
ATOM 1247 O O . TYR A 1 169 ? 3.887 16.037 -16.253 1.00 25.38 169 TYR A O 1
ATOM 1255 N N . MET A 1 170 ? 3.276 17.940 -15.229 1.00 22.31 170 MET A N 1
ATOM 1256 C CA . MET A 1 170 ? 3.428 18.805 -16.392 1.00 22.31 170 MET A CA 1
ATOM 1257 C C . MET A 1 170 ? 4.895 19.263 -16.426 1.00 22.31 170 MET A C 1
ATOM 1259 O O . MET A 1 170 ? 5.261 20.146 -15.647 1.00 22.31 170 MET A O 1
ATOM 1263 N N . PRO A 1 171 ? 5.769 18.765 -17.320 1.00 23.36 171 PRO A N 1
ATOM 1264 C CA . PRO A 1 171 ? 6.772 19.662 -17.845 1.00 23.36 171 PRO A CA 1
ATOM 1265 C C . PRO A 1 171 ? 6.003 20.674 -18.692 1.00 23.36 171 PRO A C 1
ATOM 1267 O O . PRO A 1 171 ? 5.224 20.300 -19.569 1.00 23.36 171 PRO A O 1
ATOM 1270 N N . THR A 1 172 ? 6.190 21.964 -18.440 1.00 25.02 172 THR A N 1
ATOM 1271 C CA . THR A 1 172 ? 5.787 22.999 -19.388 1.00 25.02 172 THR A CA 1
ATOM 1272 C C . THR A 1 172 ? 6.539 22.737 -20.695 1.00 25.02 172 THR A C 1
ATOM 1274 O O . THR A 1 172 ? 7.650 23.225 -20.899 1.00 25.02 172 THR A O 1
ATOM 1277 N N . VAL A 1 173 ? 5.972 21.919 -21.584 1.00 28.06 173 VAL A N 1
ATOM 1278 C CA . VAL A 1 173 ? 6.479 21.745 -22.941 1.00 28.06 173 VAL A CA 1
ATOM 1279 C C . VAL A 1 173 ? 6.103 23.018 -23.669 1.00 28.06 173 VAL A C 1
ATOM 1281 O O . VAL A 1 173 ? 5.001 23.187 -24.187 1.00 28.06 173 VAL A O 1
ATOM 1284 N N . ARG A 1 174 ? 7.043 23.959 -23.673 1.00 25.91 174 ARG A N 1
ATOM 1285 C CA . ARG A 1 174 ? 7.050 25.057 -24.625 1.00 25.91 174 ARG A CA 1
ATOM 1286 C C . ARG A 1 174 ? 7.114 24.408 -26.007 1.00 25.91 174 ARG A C 1
ATOM 1288 O O . ARG A 1 174 ? 8.177 23.974 -26.440 1.00 25.91 174 ARG A O 1
ATOM 1295 N N . THR A 1 175 ? 5.965 24.287 -26.667 1.00 28.72 175 THR A N 1
ATOM 1296 C CA . THR A 1 175 ? 5.861 23.813 -28.050 1.00 28.72 175 THR A CA 1
ATOM 1297 C C . THR A 1 175 ? 6.900 24.543 -28.909 1.00 28.72 175 THR A C 1
ATOM 1299 O O . THR A 1 175 ? 6.938 25.782 -28.859 1.00 28.72 175 THR A O 1
ATOM 1302 N N . PRO A 1 176 ? 7.733 23.845 -29.702 1.00 29.86 176 PRO A N 1
ATOM 1303 C CA . PRO A 1 176 ? 8.567 24.524 -30.673 1.00 29.86 176 PRO A CA 1
ATOM 1304 C C . PRO A 1 176 ? 7.632 25.179 -31.689 1.00 29.86 176 PRO A C 1
ATOM 1306 O O . PRO A 1 176 ? 6.846 24.509 -32.357 1.00 29.86 176 PRO A O 1
ATOM 1309 N N . ARG A 1 177 ? 7.681 26.513 -31.779 1.00 29.50 177 ARG A N 1
ATOM 1310 C CA . ARG A 1 177 ? 7.018 27.247 -32.860 1.00 29.50 177 ARG A CA 1
ATOM 1311 C C . ARG A 1 177 ? 7.495 26.658 -34.196 1.00 29.50 177 ARG A C 1
ATOM 1313 O O . ARG A 1 177 ? 8.707 26.512 -34.365 1.00 29.50 177 ARG A O 1
ATOM 1320 N N . PRO A 1 178 ? 6.605 26.356 -35.155 1.00 30.75 178 PRO A N 1
ATOM 1321 C CA . PRO A 1 178 ? 7.037 25.891 -36.463 1.00 30.75 178 PRO A CA 1
ATOM 1322 C C . PRO A 1 178 ? 7.850 26.988 -37.159 1.00 30.75 178 PRO A C 1
ATOM 1324 O O . PRO A 1 178 ? 7.388 28.115 -37.355 1.00 30.75 178 PRO A O 1
ATOM 1327 N N . TRP A 1 179 ? 9.087 26.645 -37.515 1.00 30.95 179 TRP A N 1
ATOM 1328 C CA . TRP A 1 179 ? 9.990 27.476 -38.300 1.00 30.95 179 TRP A CA 1
ATOM 1329 C C . TRP A 1 179 ? 9.406 27.636 -39.711 1.00 30.95 179 TRP A C 1
ATOM 1331 O O . TRP A 1 179 ? 9.397 26.692 -40.503 1.00 30.95 179 TRP A O 1
ATOM 1341 N N . ARG A 1 180 ? 8.868 28.819 -40.035 1.00 31.92 180 ARG A N 1
ATOM 1342 C CA . ARG A 1 180 ? 8.466 29.143 -41.410 1.00 31.92 180 ARG A CA 1
ATOM 1343 C C . ARG A 1 180 ? 9.725 29.309 -42.260 1.00 31.92 180 ARG A C 1
ATOM 1345 O O . ARG A 1 180 ? 10.449 30.289 -42.113 1.00 31.92 180 ARG A O 1
ATOM 1352 N N . ARG A 1 181 ? 9.945 28.375 -43.189 1.00 35.28 181 ARG A N 1
ATOM 1353 C CA . ARG A 1 181 ? 10.811 28.586 -44.356 1.00 35.28 181 ARG A CA 1
ATOM 1354 C C . ARG A 1 181 ? 10.194 29.682 -45.219 1.00 35.28 181 ARG A C 1
ATOM 1356 O O . ARG A 1 181 ? 9.149 29.476 -45.827 1.00 35.28 181 ARG A O 1
ATOM 1363 N N . SER A 1 182 ? 10.840 30.840 -45.261 1.00 36.50 182 SER A N 1
ATOM 1364 C CA . SER A 1 182 ? 10.612 31.841 -46.298 1.00 36.50 182 SER A CA 1
ATOM 1365 C C . SER A 1 182 ? 11.501 31.498 -47.490 1.00 36.50 182 SER A C 1
ATOM 1367 O O . SER A 1 182 ? 12.682 31.830 -47.505 1.00 36.50 182 SER A O 1
ATOM 1369 N N . THR A 1 183 ? 10.939 30.807 -48.477 1.00 39.81 183 THR A N 1
ATOM 1370 C CA . THR A 1 183 ? 11.456 30.793 -49.850 1.00 39.81 183 THR A CA 1
ATOM 1371 C C . THR A 1 183 ? 10.686 31.813 -50.680 1.00 39.81 183 THR A C 1
ATOM 1373 O O . THR A 1 183 ? 9.473 31.668 -50.828 1.00 39.81 183 THR A O 1
ATOM 1376 N N . ARG A 1 184 ? 11.401 32.798 -51.229 1.00 35.53 184 ARG A N 1
ATOM 1377 C CA . ARG A 1 184 ? 11.171 33.488 -52.517 1.00 35.53 184 ARG A CA 1
ATOM 1378 C C . ARG A 1 184 ? 12.415 34.353 -52.768 1.00 35.53 184 ARG A C 1
ATOM 1380 O O . ARG A 1 184 ? 12.812 35.066 -51.853 1.00 35.53 184 ARG A O 1
ATOM 1387 N N . THR A 1 185 ? 13.258 33.970 -53.731 1.00 43.50 185 THR A N 1
ATOM 1388 C CA . THR A 1 185 ? 13.263 34.408 -55.147 1.00 43.50 185 THR A CA 1
ATOM 1389 C C . THR A 1 185 ? 13.524 35.896 -55.271 1.00 43.50 185 THR A C 1
ATOM 1391 O O . THR A 1 185 ? 12.658 36.665 -54.808 1.00 43.50 185 THR A O 1
#

Mean predicted aligned error: 12.23 Å

Radius of gyration: 21.6 Å; Cα contacts (8 Å, |Δi|>4): 265; chains: 1; bounding box: 43×57×80 Å

Nearest PDB structures (foldseek):
  2erj-assembly1_B  TM=4.223E-01  e=3.985E+00  Homo sapiens
  6v92-assembly1_L  TM=5.101E-01  e=9.478E+00  Saccharomyces cerevisiae S288C

Secondary structure (DSSP, 8-state):
-PPPHHHHHT--TT-EEEEEEEETTEEEEEEEEEEETTEEEEEEEEE---PPP-STT---PEEEEEETTTEEEEESS-----HHHHHHHHTSPP-----S----TT---HHHHHHHHHH-SSEEEE-HHHHHTTSS-TT-TT-EEEEEEEEEETTEEEEEEEE-----------PPPP-------

Solvent-accessible surface area (backbone atoms only — not comparable to full-atom values): 11864 Å² total; per-residue (Å²): 139,80,78,65,65,66,64,64,74,69,49,54,91,93,38,75,49,74,45,78,43,70,54,60,72,41,78,28,26,37,35,34,29,36,74,52,97,93,41,77,44,79,78,50,71,44,85,43,92,71,81,80,64,75,68,97,81,39,81,75,74,45,72,44,63,36,53,69,97,64,21,26,39,33,26,52,74,92,66,100,73,60,44,68,50,49,25,54,46,70,72,46,86,87,84,88,79,83,88,85,78,86,75,64,83,85,61,83,49,66,65,57,51,49,45,47,49,74,72,37,91,48,43,24,26,37,34,65,48,30,36,76,71,66,78,37,80,90,63,53,95,74,31,42,48,26,41,56,48,79,44,83,48,100,92,48,80,48,55,46,80,45,72,57,76,81,58,81,67,82,73,86,73,75,72,80,75,83,81,78,82,84,84,78,134

Sequence (185 aa):
MSPPPAWTDQLAEGGRLVVPLHMRGLMARSVAFEREGGHLVSRGYHLCGFVPMQGAAAHQENVIPLYGDDVGLRVEGAIPVHPDRLGDALSQPPVERWSGVEIAGMTPADDLDLWLGTAVTNFGLTTDAAIERCLAPRGARFGISTAVVWHTAPCGRSARTGAGSSSAYMPTVRTPRPWRRSTRT

pLDDT: mean 70.17, std 18.92, range [22.31, 94.19]